Protein AF-A0A0C3GGN6-F1 (afdb_monomer)

Organism: Piloderma croceum (strain F 1598) (NCBI:txid765440)

Solvent-accessible surface area (backbone atoms only — not comparable to full-atom values): 10604 Å² total; per-residue (Å²): 108,67,68,60,53,53,52,50,52,52,54,50,50,57,50,39,74,76,61,45,21,51,56,56,47,40,52,52,33,49,52,51,18,52,52,28,41,50,53,20,53,54,38,44,71,71,66,52,97,64,70,53,74,83,43,66,88,44,65,38,87,45,102,89,47,78,40,55,41,31,60,54,42,51,56,43,50,51,52,26,55,52,23,46,52,51,20,50,51,31,46,53,50,33,51,48,52,51,52,54,44,52,50,38,36,75,69,66,40,86,56,49,56,73,39,44,57,90,79,54,58,84,81,82,54,66,88,69,81,79,76,67,78,94,76,76,84,86,75,92,74,74,88,71,76,63,94,81,73,78,83,78,55,92,65,44,45,79,49,73,47,81,39,77,91,82,45,79,66,52,76,48,77,44,78,58,129

Mean predicted aligned error: 16.18 Å

Foldseek 3Di:
DVVVLVVLVVVLVVVCVVQPFLQSLLVSLLVSLVVLVVLLVVLCVVLPPDDLVVQPQDWDQDPVGTDRPSVVNVVSVVSNVVSNVSSVVSVVVSVLSVVQLVVQVVLPPVCNRVDGPVQGPRDPDRPPPPPPDPDDDDDDDDPDDDVPPDDDDPQWDWDWDPDDPPDDIDIDTHGDD

Secondary structure (DSSP, 8-state):
-HHHHHHHHHHHHHHHHHS--HHHHHHHHHHHHH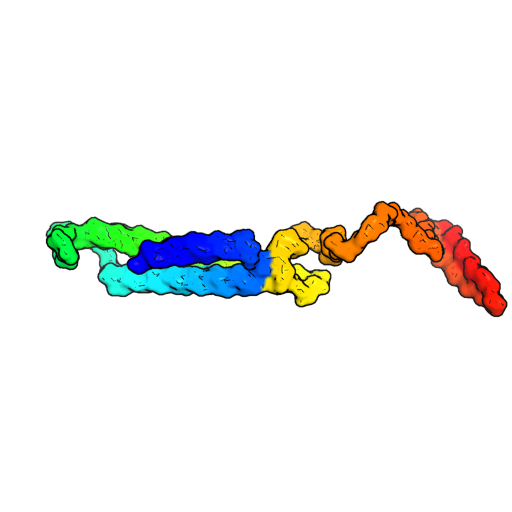HHHHHHHHHHHHH-S--SSTTTT-EEEETTEEEEHHHHHHHHHHHHHHHHHHHHHHHHHHHHHHHHHHHHHHTT-TTTTTS-GGGS--SSPPTTSS-----S----------TT---PPTTEEEEEEPPTTSPPPEEEEEE--

Radius of gyration: 31.33 Å; Cα contacts (8 Å, |Δi|>4): 154; chains: 1; bounding box: 76×44×87 Å

pLDDT: mean 75.76, std 17.85, range [28.91, 95.5]

Sequence (177 aa):
MALAASSLTIVAFVLLFQWSQPRIEVFVLSVLGILWLAVASFSVDLIGHIECFPLGNQQTASNKGTTSARAYCYEMKVVEGFSWAISILFSMFSVLVVALTSRSVAMGNRYAWSDPIIDLPWFGEIPGYYQAPHYGYGGQQMYLPPPGAIQQQPGHSVVIQPGHHGQPTTVQQIPTM

Structure (mmCIF, N/CA/C/O backbone):
data_AF-A0A0C3GGN6-F1
#
_entry.id   AF-A0A0C3GGN6-F1
#
loop_
_atom_site.group_PDB
_atom_site.id
_atom_site.type_symbol
_atom_site.label_atom_id
_atom_site.label_alt_id
_atom_site.label_comp_id
_atom_site.label_asym_id
_atom_site.label_entity_id
_atom_site.label_seq_id
_atom_site.pdbx_PDB_ins_code
_atom_site.Cartn_x
_atom_site.Cartn_y
_atom_site.Cartn_z
_atom_site.occupancy
_atom_site.B_iso_or_equiv
_atom_site.auth_seq_id
_atom_site.auth_comp_id
_atom_site.auth_asym_id
_atom_site.auth_atom_id
_atom_site.pdbx_PDB_model_num
ATOM 1 N N . MET A 1 1 ? -14.615 -6.774 11.545 1.00 66.44 1 MET A N 1
ATOM 2 C CA . MET A 1 1 ? -14.030 -6.219 10.302 1.00 66.44 1 MET A CA 1
ATOM 3 C C . MET A 1 1 ? -12.507 -6.180 10.363 1.00 66.44 1 MET A C 1
ATOM 5 O O . MET A 1 1 ? -11.892 -6.682 9.436 1.00 66.44 1 MET A O 1
ATOM 9 N N . ALA A 1 2 ? -11.898 -5.732 11.470 1.00 74.06 2 ALA A N 1
ATOM 10 C CA . ALA A 1 2 ? -10.436 -5.743 11.641 1.00 74.06 2 ALA A CA 1
ATOM 11 C C . ALA A 1 2 ? -9.777 -7.123 11.409 1.00 74.06 2 ALA A C 1
ATOM 13 O O . ALA A 1 2 ? -8.796 -7.209 10.692 1.00 74.06 2 ALA A O 1
ATOM 14 N N . LEU A 1 3 ? -10.359 -8.224 11.904 1.00 82.12 3 LEU A N 1
ATOM 15 C CA . LEU A 1 3 ? -9.852 -9.587 11.640 1.00 82.12 3 LEU A CA 1
ATOM 16 C C . LEU A 1 3 ? -9.810 -9.955 10.146 1.00 82.12 3 LEU A C 1
ATOM 18 O O . LEU A 1 3 ? -8.857 -10.582 9.685 1.00 82.12 3 LEU A O 1
ATOM 22 N N . ALA A 1 4 ? -10.835 -9.562 9.385 1.00 86.06 4 ALA A N 1
ATOM 23 C CA . ALA A 1 4 ? -10.890 -9.808 7.945 1.00 86.06 4 ALA A CA 1
ATOM 24 C C . ALA A 1 4 ? -9.860 -8.942 7.203 1.00 86.06 4 ALA A C 1
ATOM 26 O O . ALA A 1 4 ? -9.153 -9.444 6.337 1.00 86.06 4 ALA A O 1
ATOM 27 N N . ALA A 1 5 ? -9.717 -7.674 7.602 1.00 86.38 5 ALA A N 1
ATOM 28 C CA . ALA A 1 5 ? -8.697 -6.776 7.068 1.00 86.38 5 ALA A CA 1
ATOM 29 C C . ALA A 1 5 ? -7.280 -7.316 7.312 1.00 86.38 5 ALA A C 1
ATOM 31 O O . ALA A 1 5 ? -6.503 -7.445 6.370 1.00 86.38 5 ALA A O 1
ATOM 32 N N . SER A 1 6 ? -6.983 -7.720 8.552 1.00 88.56 6 SER A N 1
ATOM 33 C CA . SER A 1 6 ? -5.676 -8.245 8.947 1.00 88.56 6 SER A CA 1
ATOM 34 C C . SER A 1 6 ? -5.335 -9.568 8.253 1.00 88.56 6 SER A C 1
ATOM 36 O O . SER A 1 6 ? -4.221 -9.741 7.760 1.00 88.56 6 SER A O 1
ATOM 38 N N . SER A 1 7 ? -6.285 -10.503 8.167 1.00 91.06 7 SER A N 1
ATOM 39 C CA . SER A 1 7 ? -6.058 -11.774 7.461 1.00 91.06 7 SER A CA 1
ATOM 40 C C . SER A 1 7 ? -5.832 -11.565 5.964 1.00 91.06 7 SER A C 1
ATOM 42 O O . SER A 1 7 ? -4.894 -12.140 5.410 1.00 91.06 7 SER A O 1
ATOM 44 N N . LEU A 1 8 ? -6.609 -10.685 5.325 1.00 89.50 8 LEU A N 1
ATOM 45 C CA . LEU A 1 8 ? -6.424 -10.345 3.917 1.00 89.50 8 LEU A CA 1
ATOM 46 C C . LEU A 1 8 ? -5.076 -9.652 3.669 1.00 89.50 8 LEU A C 1
ATOM 48 O O . LEU A 1 8 ? -4.402 -10.010 2.707 1.00 89.50 8 LEU A O 1
ATOM 52 N N . THR A 1 9 ? -4.632 -8.738 4.543 1.00 91.62 9 THR A N 1
ATOM 53 C CA . THR A 1 9 ? -3.283 -8.154 4.425 1.00 91.62 9 THR A CA 1
ATOM 54 C C . THR A 1 9 ? -2.191 -9.213 4.487 1.00 91.62 9 THR A C 1
ATOM 56 O O . THR A 1 9 ? -1.279 -9.174 3.670 1.00 91.62 9 THR A O 1
ATOM 59 N N . ILE A 1 10 ? -2.280 -10.176 5.411 1.00 91.00 10 ILE A N 1
ATOM 60 C CA . ILE A 1 10 ? -1.262 -11.229 5.546 1.00 91.00 10 ILE A CA 1
ATOM 61 C C . ILE A 1 10 ? -1.211 -12.082 4.276 1.00 91.00 10 ILE A C 1
ATOM 63 O O . ILE A 1 10 ? -0.135 -12.288 3.720 1.00 91.00 10 ILE A O 1
ATOM 67 N N . VAL A 1 11 ? -2.367 -12.541 3.789 1.00 92.38 11 VAL A N 1
ATOM 68 C CA . VAL A 1 11 ? -2.443 -13.345 2.559 1.00 92.38 11 VAL A CA 1
ATOM 69 C C . VAL A 1 11 ? -1.917 -12.558 1.357 1.00 92.38 11 VAL A C 1
ATOM 71 O O . VAL A 1 11 ? -1.132 -13.090 0.575 1.00 92.38 11 VAL A O 1
ATOM 74 N N . ALA A 1 12 ? -2.290 -11.283 1.234 1.00 90.31 12 ALA A N 1
ATOM 75 C CA . ALA A 1 12 ? -1.807 -10.414 0.168 1.00 90.31 12 ALA A CA 1
ATOM 76 C C . ALA A 1 12 ? -0.281 -10.239 0.213 1.00 90.31 12 ALA A C 1
ATOM 78 O O . ALA A 1 12 ? 0.362 -10.338 -0.828 1.00 90.31 12 ALA A O 1
ATOM 79 N N . PHE A 1 13 ? 0.315 -10.063 1.397 1.00 90.50 13 PHE A N 1
ATOM 80 C CA . PHE A 1 13 ? 1.771 -9.981 1.533 1.00 90.50 13 PHE A CA 1
ATOM 81 C C . PHE A 1 13 ? 2.476 -11.280 1.144 1.00 90.50 13 PHE A C 1
ATOM 83 O O . PHE A 1 13 ? 3.472 -11.228 0.429 1.00 90.50 13 PHE A O 1
ATOM 90 N N . VAL A 1 14 ? 1.955 -12.444 1.546 1.00 92.06 14 VAL A N 1
ATOM 91 C CA . VAL A 1 14 ? 2.532 -13.741 1.145 1.00 92.06 14 VAL A CA 1
ATOM 92 C C . VAL A 1 14 ? 2.536 -13.897 -0.379 1.00 92.06 14 VAL A C 1
ATOM 94 O O . VAL A 1 14 ? 3.530 -14.348 -0.946 1.00 92.06 14 VAL A O 1
ATOM 97 N N . LEU A 1 15 ? 1.458 -13.484 -1.050 1.00 88.44 15 LEU A N 1
ATOM 98 C CA . LEU A 1 15 ? 1.374 -13.526 -2.511 1.00 88.44 15 LEU A CA 1
ATOM 99 C C . LEU A 1 15 ? 2.319 -12.519 -3.178 1.00 88.44 15 LEU A C 1
ATOM 101 O O . LEU A 1 15 ? 2.990 -12.874 -4.147 1.00 88.44 15 LEU A O 1
ATOM 105 N N . LEU A 1 16 ? 2.420 -11.298 -2.642 1.00 88.50 16 LEU A N 1
ATOM 106 C CA . LEU A 1 16 ? 3.356 -10.286 -3.138 1.00 88.50 16 LEU A CA 1
ATOM 107 C C . LEU A 1 16 ? 4.813 -10.736 -3.000 1.00 88.50 16 LEU A C 1
ATOM 109 O O . LEU A 1 16 ? 5.593 -10.507 -3.916 1.00 88.50 16 LEU A O 1
ATOM 113 N N . PHE A 1 17 ? 5.178 -11.445 -1.927 1.00 87.19 17 PHE A N 1
ATOM 114 C CA . PHE A 1 17 ? 6.530 -11.996 -1.785 1.00 87.19 17 PHE A CA 1
ATOM 115 C C . PHE A 1 17 ? 6.867 -13.059 -2.836 1.00 87.19 17 PHE A C 1
ATOM 117 O O . PHE A 1 17 ? 8.029 -13.199 -3.205 1.00 87.19 17 PHE A O 1
ATOM 124 N N . GLN A 1 18 ? 5.876 -13.809 -3.319 1.00 89.19 18 GLN A N 1
ATOM 125 C CA . GLN A 1 18 ? 6.085 -14.826 -4.353 1.00 89.19 18 GLN A CA 1
ATOM 126 C C . GLN A 1 18 ? 6.093 -14.233 -5.770 1.00 89.19 18 GLN A C 1
ATOM 128 O O . GLN A 1 18 ? 6.804 -14.737 -6.636 1.00 89.19 18 GLN A O 1
ATOM 133 N N . TRP A 1 19 ? 5.316 -13.171 -6.006 1.00 83.31 19 TRP A N 1
ATOM 134 C CA . TRP A 1 19 ? 5.092 -12.577 -7.328 1.00 83.31 19 TRP A CA 1
ATOM 135 C C . TRP A 1 19 ? 5.230 -11.049 -7.277 1.00 83.31 19 TRP A C 1
ATOM 137 O O . TRP A 1 19 ? 4.301 -10.311 -7.611 1.00 83.31 19 TRP A O 1
ATOM 147 N N . SER A 1 20 ? 6.394 -10.570 -6.830 1.00 84.00 20 SER A N 1
ATOM 148 C CA . SER A 1 20 ? 6.658 -9.136 -6.669 1.00 84.00 20 SER A CA 1
ATOM 149 C C . SER A 1 20 ? 6.916 -8.473 -8.025 1.00 84.00 20 SER A C 1
ATOM 151 O O . SER A 1 20 ? 8.007 -8.559 -8.591 1.00 84.00 20 SER A O 1
ATOM 153 N N . GLN A 1 21 ? 5.883 -7.816 -8.556 1.00 89.00 21 GLN A N 1
ATOM 154 C CA . GLN A 1 21 ? 5.950 -6.945 -9.731 1.00 89.00 21 GLN A CA 1
ATOM 155 C C . GLN A 1 21 ? 5.409 -5.559 -9.362 1.00 89.00 21 GLN A C 1
ATOM 157 O O . GLN A 1 21 ? 4.332 -5.497 -8.760 1.00 89.00 21 GLN A O 1
ATOM 162 N N . PRO A 1 22 ? 6.041 -4.450 -9.795 1.00 89.50 22 PRO A N 1
ATOM 163 C CA . PRO A 1 22 ? 5.615 -3.094 -9.438 1.00 89.50 22 PRO A CA 1
ATOM 164 C C . PRO A 1 22 ? 4.141 -2.814 -9.741 1.00 89.50 22 PRO A C 1
ATOM 166 O O . PRO A 1 22 ? 3.438 -2.193 -8.946 1.00 89.50 22 PRO A O 1
ATOM 169 N N . ARG A 1 23 ? 3.632 -3.315 -10.876 1.00 89.50 23 ARG A N 1
ATOM 170 C CA . ARG A 1 23 ? 2.226 -3.132 -11.266 1.00 89.50 23 ARG A CA 1
ATOM 171 C C . ARG A 1 23 ? 1.253 -3.822 -10.309 1.00 89.50 23 ARG A C 1
ATOM 173 O O . ARG A 1 23 ? 0.217 -3.250 -9.971 1.00 89.50 23 ARG A O 1
ATOM 180 N N . ILE A 1 24 ? 1.564 -5.054 -9.910 1.00 91.00 24 ILE A N 1
ATOM 181 C CA . ILE A 1 24 ? 0.730 -5.835 -8.987 1.00 91.00 24 ILE A CA 1
ATOM 182 C C . ILE A 1 24 ? 0.830 -5.229 -7.590 1.00 91.00 24 ILE A C 1
ATOM 184 O O . ILE A 1 24 ? -0.185 -5.057 -6.924 1.00 91.00 24 ILE A O 1
ATOM 188 N N . GLU A 1 25 ? 2.034 -4.844 -7.183 1.00 90.81 25 GLU A N 1
ATOM 189 C CA . GLU A 1 25 ? 2.312 -4.274 -5.873 1.00 90.81 25 GLU A CA 1
ATOM 190 C C . GLU A 1 25 ? 1.538 -2.976 -5.648 1.00 90.81 25 GLU A C 1
ATOM 192 O O . GLU A 1 25 ? 0.769 -2.888 -4.692 1.00 90.81 25 GLU A O 1
ATOM 197 N N . VAL A 1 26 ? 1.612 -2.019 -6.580 1.00 92.69 26 VAL A N 1
ATOM 198 C CA . VAL A 1 26 ? 0.841 -0.765 -6.500 1.00 92.69 26 VAL A CA 1
ATOM 199 C C . VAL A 1 26 ? -0.663 -1.033 -6.441 1.00 92.69 26 VAL A C 1
ATOM 201 O O . VAL A 1 26 ? -1.366 -0.405 -5.648 1.00 92.69 26 VAL A O 1
ATOM 204 N N . PHE A 1 27 ? -1.172 -1.971 -7.246 1.00 91.69 27 PHE A N 1
ATOM 205 C CA . PHE A 1 27 ? -2.593 -2.317 -7.236 1.00 91.69 27 PHE A CA 1
ATOM 206 C C . PHE A 1 27 ? -3.026 -2.912 -5.890 1.00 91.69 27 PHE A C 1
ATOM 208 O O . PHE A 1 27 ? -3.985 -2.434 -5.282 1.00 91.69 27 PHE A O 1
ATOM 215 N N . VAL A 1 28 ? -2.304 -3.920 -5.396 1.00 92.75 28 VAL A N 1
ATOM 216 C CA . VAL A 1 28 ? -2.629 -4.608 -4.141 1.00 92.75 28 VAL A CA 1
ATOM 217 C C . VAL A 1 28 ? -2.510 -3.653 -2.956 1.00 92.75 28 VAL A C 1
ATOM 219 O O . VAL A 1 28 ? -3.435 -3.577 -2.151 1.00 92.75 28 VAL A O 1
ATOM 222 N N . LEU A 1 29 ? -1.433 -2.871 -2.868 1.00 92.38 29 LEU A N 1
ATOM 223 C CA . LEU A 1 29 ? -1.239 -1.892 -1.796 1.00 92.38 29 LEU A CA 1
ATOM 224 C C . LEU A 1 29 ? -2.306 -0.796 -1.808 1.00 92.38 29 LEU A C 1
ATOM 226 O O . LEU A 1 29 ? -2.763 -0.391 -0.741 1.00 92.38 29 LEU A O 1
ATOM 230 N N . SER A 1 30 ? -2.749 -0.356 -2.989 1.00 92.44 30 SER A N 1
ATOM 231 C CA . SER A 1 30 ? -3.842 0.617 -3.105 1.00 92.44 30 SER A CA 1
ATOM 232 C C . SER A 1 30 ? -5.161 0.036 -2.595 1.00 92.44 30 SER A C 1
ATOM 234 O O . SER A 1 30 ? -5.858 0.684 -1.815 1.00 92.44 30 SER A O 1
ATOM 236 N N . VAL A 1 31 ? -5.494 -1.204 -2.975 1.00 92.88 31 VAL A N 1
ATOM 237 C CA . VAL A 1 31 ? -6.703 -1.895 -2.492 1.00 92.88 31 VAL A CA 1
ATOM 238 C C . VAL A 1 31 ? -6.643 -2.114 -0.979 1.00 92.88 31 VAL A C 1
ATOM 240 O O . VAL A 1 31 ? -7.624 -1.848 -0.284 1.00 92.88 31 VAL A O 1
ATOM 243 N N . LEU A 1 32 ? -5.495 -2.547 -0.451 1.00 92.31 32 LEU A N 1
ATOM 244 C CA . LEU A 1 32 ? -5.288 -2.699 0.990 1.00 92.31 32 LEU A CA 1
ATOM 245 C C . LEU A 1 32 ? -5.403 -1.354 1.713 1.00 92.31 32 LEU A C 1
ATOM 247 O O . LEU A 1 32 ? -6.073 -1.279 2.740 1.00 92.31 3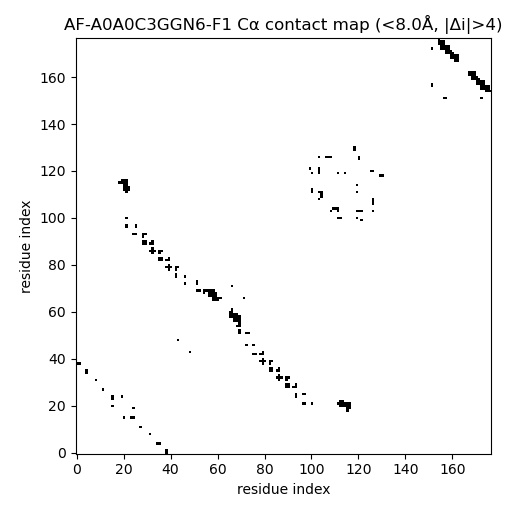2 LEU A O 1
ATOM 251 N N . GLY A 1 33 ? -4.814 -0.289 1.168 1.00 92.81 33 GLY A N 1
ATOM 252 C CA . GLY A 1 33 ? -4.928 1.067 1.701 1.00 92.81 33 GLY A CA 1
ATOM 253 C C . GLY A 1 33 ? -6.382 1.524 1.803 1.00 92.81 33 GLY A C 1
ATOM 254 O O . GLY A 1 33 ? -6.816 1.937 2.875 1.00 92.81 33 GLY A O 1
ATOM 255 N N . ILE A 1 34 ? -7.166 1.361 0.731 1.00 93.50 34 ILE A N 1
ATOM 256 C CA . ILE A 1 34 ? -8.604 1.690 0.719 1.00 93.50 34 ILE A CA 1
ATOM 257 C C . ILE A 1 34 ? -9.370 0.851 1.746 1.00 93.50 34 ILE A C 1
ATOM 259 O O . ILE A 1 34 ? -10.250 1.366 2.434 1.00 93.50 34 ILE A O 1
ATOM 263 N N . LEU A 1 35 ? -9.036 -0.430 1.883 1.00 92.94 35 LEU A N 1
ATOM 264 C CA . LEU A 1 35 ? -9.693 -1.307 2.845 1.00 92.94 35 LEU A CA 1
ATOM 265 C C . LEU A 1 35 ? -9.425 -0.873 4.294 1.00 92.94 35 LEU A C 1
ATOM 267 O O . LEU A 1 35 ? -10.350 -0.853 5.105 1.00 92.94 35 LEU A O 1
ATOM 271 N N . TRP A 1 36 ? -8.198 -0.462 4.621 1.00 94.19 36 TRP A N 1
ATOM 272 C CA . TRP A 1 36 ? -7.880 0.114 5.934 1.00 94.19 36 TRP A CA 1
ATOM 273 C C . TRP A 1 36 ? -8.519 1.489 6.145 1.00 94.19 36 TRP A C 1
ATOM 275 O O . TRP A 1 36 ? -9.000 1.771 7.243 1.00 94.19 36 TRP A O 1
ATOM 285 N N . LEU A 1 37 ? -8.623 2.311 5.099 1.00 93.00 37 LEU A N 1
ATOM 286 C CA . LEU A 1 37 ? -9.368 3.572 5.138 1.00 93.00 37 LEU A CA 1
ATOM 287 C C . LEU A 1 37 ? -10.867 3.341 5.418 1.00 93.00 37 LEU A C 1
ATOM 289 O O . LEU A 1 37 ? -11.495 4.091 6.168 1.00 93.00 37 LEU A O 1
ATOM 293 N N . ALA A 1 38 ? -11.445 2.274 4.861 1.00 92.50 38 ALA A N 1
ATOM 294 C CA . ALA A 1 38 ? -12.823 1.874 5.133 1.00 92.50 38 ALA A CA 1
ATOM 295 C C . ALA A 1 38 ? -13.011 1.446 6.601 1.00 92.50 38 ALA A C 1
ATOM 297 O O . ALA A 1 38 ? -14.006 1.801 7.227 1.00 92.50 38 ALA A O 1
ATOM 298 N N . VAL A 1 39 ? -12.034 0.745 7.191 1.00 90.88 39 VAL A N 1
ATOM 299 C CA . VAL A 1 39 ? -12.050 0.422 8.631 1.00 90.88 39 VAL A CA 1
ATOM 300 C C . VAL A 1 39 ? -11.940 1.691 9.482 1.00 90.88 39 VAL A C 1
ATOM 302 O O . VAL A 1 39 ? -12.652 1.816 10.480 1.00 90.88 39 VAL A O 1
ATOM 305 N N . ALA A 1 40 ? -11.100 2.648 9.083 1.00 90.69 40 ALA A N 1
ATOM 306 C CA . ALA A 1 40 ? -10.952 3.921 9.781 1.00 90.69 40 ALA A CA 1
ATOM 307 C C . ALA A 1 40 ? -12.256 4.739 9.765 1.00 90.69 40 ALA A C 1
ATOM 309 O O . ALA A 1 40 ? -12.751 5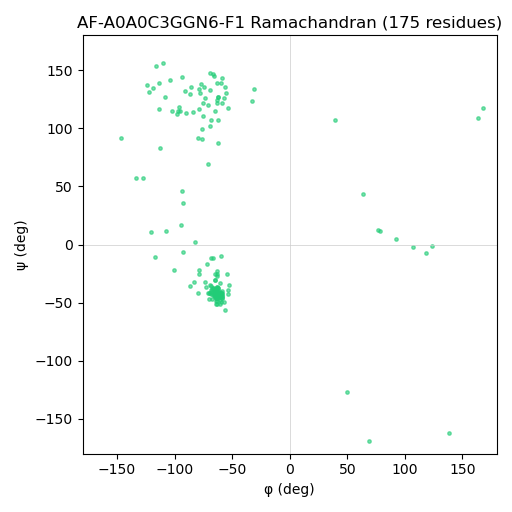.118 10.824 1.00 90.69 40 ALA A O 1
ATOM 310 N N . SER A 1 41 ? -12.855 4.941 8.587 1.00 91.38 41 SER A N 1
ATOM 311 C CA . SER A 1 41 ? -14.125 5.673 8.434 1.00 91.38 41 SER A CA 1
ATOM 312 C C . SER A 1 41 ? -15.279 5.009 9.185 1.00 91.38 41 SER A C 1
ATOM 314 O O . SER A 1 41 ? -15.970 5.676 9.949 1.00 91.38 41 SER A O 1
ATOM 316 N N . PHE A 1 42 ? -15.410 3.682 9.093 1.00 90.06 42 PHE A N 1
ATOM 317 C CA . PHE A 1 42 ? -16.421 2.944 9.854 1.00 90.06 42 PHE A CA 1
ATOM 318 C C . PHE A 1 42 ? -16.249 3.095 11.376 1.00 90.06 42 PHE A C 1
ATOM 320 O O . PHE A 1 42 ? -17.226 3.104 12.125 1.00 90.06 42 PHE A O 1
ATOM 327 N N . SER A 1 43 ? -15.006 3.227 11.850 1.00 88.94 43 SER A N 1
ATOM 328 C CA . SER A 1 43 ? -14.725 3.450 13.274 1.00 88.94 43 SER A CA 1
ATOM 329 C C . SER A 1 43 ? -15.184 4.828 13.746 1.00 88.94 43 SER A C 1
ATOM 331 O O . SER A 1 43 ? -15.750 4.944 14.835 1.00 88.94 43 SER A O 1
ATOM 333 N N . VAL A 1 44 ? -15.003 5.849 12.905 1.00 89.69 44 VAL A N 1
ATOM 334 C CA . VAL A 1 44 ? -15.490 7.211 13.162 1.00 89.69 44 VAL A CA 1
ATOM 335 C C . VAL A 1 44 ? -17.019 7.256 13.175 1.00 89.69 44 VAL A C 1
ATOM 337 O O . VAL A 1 44 ? -17.588 7.887 14.065 1.00 89.69 44 VAL A O 1
ATOM 340 N N . ASP A 1 45 ? -17.683 6.547 12.259 1.00 87.12 45 ASP A N 1
ATOM 341 C CA . ASP A 1 45 ? -19.151 6.524 12.173 1.00 87.12 45 ASP A CA 1
ATOM 342 C C . ASP A 1 45 ? -19.816 5.878 13.400 1.00 87.12 45 ASP A C 1
ATOM 344 O O . ASP A 1 45 ? -20.917 6.267 13.787 1.00 87.12 45 ASP A O 1
ATOM 348 N N . LEU A 1 46 ? -19.152 4.912 14.044 1.00 84.56 46 LEU A N 1
ATOM 349 C CA . LEU A 1 46 ? -19.688 4.231 15.227 1.00 84.56 46 LEU A CA 1
ATOM 350 C C . LEU A 1 46 ? -19.538 5.029 16.527 1.00 84.56 46 LEU A C 1
ATOM 352 O O . LEU A 1 46 ? -20.446 5.013 17.357 1.00 84.56 46 LEU A O 1
ATOM 356 N N . ILE A 1 47 ? -18.390 5.676 16.744 1.00 82.94 47 ILE A N 1
ATOM 357 C CA . ILE A 1 47 ? -18.126 6.429 17.984 1.00 82.94 47 ILE A CA 1
ATOM 358 C C . ILE A 1 47 ? -18.656 7.861 17.874 1.00 82.94 47 ILE A C 1
ATOM 360 O O . ILE A 1 47 ? -19.116 8.437 18.859 1.00 82.94 47 ILE A O 1
ATOM 364 N N . GLY A 1 48 ? -18.565 8.459 16.687 1.00 77.62 48 GLY A N 1
ATOM 365 C CA . GLY A 1 48 ? -18.698 9.896 16.513 1.00 77.62 48 GLY A CA 1
ATOM 366 C C . GLY A 1 48 ? -17.521 10.677 17.113 1.00 77.62 48 GLY A C 1
ATOM 367 O O . GLY A 1 48 ? -16.484 10.136 17.499 1.00 77.62 48 GLY A O 1
ATOM 368 N N . HIS A 1 49 ? -17.685 11.996 17.193 1.00 80.75 49 HIS A N 1
ATOM 369 C CA . HIS A 1 49 ? -16.646 12.936 17.636 1.00 80.75 49 HIS A CA 1
ATOM 370 C C . HIS A 1 49 ? -16.743 13.205 19.147 1.00 80.75 49 HIS A C 1
ATOM 372 O O . HIS A 1 49 ? -16.569 14.334 19.600 1.00 80.75 49 HIS A O 1
ATOM 378 N N . ILE A 1 50 ? -17.113 12.186 19.924 1.00 82.94 50 ILE A N 1
ATOM 379 C CA . ILE A 1 50 ? -17.308 12.307 21.369 1.00 82.94 50 ILE A CA 1
ATOM 380 C C . ILE A 1 50 ? -16.033 11.928 22.117 1.00 82.94 50 ILE A C 1
ATOM 382 O O . ILE A 1 50 ? -15.312 11.002 21.744 1.00 82.94 50 ILE A O 1
ATOM 386 N N . GLU A 1 51 ? -15.782 12.628 23.216 1.00 83.00 51 GLU A N 1
ATOM 387 C CA . GLU A 1 51 ? -14.694 12.299 24.127 1.00 83.00 51 GLU A CA 1
ATOM 388 C C . GLU A 1 51 ? -15.057 11.059 24.954 1.00 83.00 51 GLU A C 1
ATOM 390 O O . GLU A 1 51 ? -16.156 10.970 25.497 1.00 83.00 51 GLU A O 1
ATOM 395 N N . CYS A 1 52 ? -14.128 10.111 25.117 1.00 81.25 52 CYS A N 1
ATOM 396 C CA . CYS A 1 52 ? -14.388 8.882 25.883 1.00 81.25 52 CYS A CA 1
ATOM 397 C C . CYS A 1 52 ? -14.473 9.111 27.410 1.00 81.25 52 CYS A C 1
ATOM 399 O O . CYS A 1 52 ? -14.951 8.250 28.149 1.00 81.25 52 CYS A O 1
ATOM 401 N N . PHE A 1 53 ? -13.987 10.253 27.906 1.00 80.62 53 PHE A N 1
ATOM 402 C CA . PHE A 1 53 ? -13.966 10.609 29.330 1.00 80.62 53 PHE A CA 1
ATOM 403 C C . PHE A 1 53 ? -15.356 10.917 29.937 1.00 80.62 53 PHE A C 1
ATOM 405 O O . PHE A 1 53 ? -15.658 10.365 30.998 1.00 80.62 53 PHE A O 1
ATOM 412 N N . PRO A 1 54 ? -16.232 11.727 29.303 1.00 83.56 54 PRO A N 1
ATOM 413 C CA . PRO A 1 54 ? -17.560 12.049 29.836 1.00 83.56 54 PRO A CA 1
ATOM 414 C C . PRO A 1 54 ? -18.561 10.883 29.871 1.00 83.56 54 PRO A C 1
ATOM 416 O O . PRO A 1 54 ? -19.592 11.018 30.525 1.00 83.56 54 PRO A O 1
ATOM 419 N N . LEU A 1 55 ? -18.287 9.735 29.232 1.00 79.31 55 LEU A N 1
ATOM 420 C CA . LEU A 1 55 ? -19.230 8.601 29.200 1.00 79.31 55 LEU A CA 1
ATOM 421 C C . LEU A 1 55 ? -19.453 7.935 30.575 1.00 79.31 55 LEU A C 1
ATOM 423 O O . LEU A 1 55 ? -20.402 7.166 30.731 1.00 79.31 55 LEU A O 1
ATOM 427 N N . GLY A 1 56 ? -18.642 8.244 31.595 1.00 77.38 56 GLY A N 1
ATOM 428 C CA . GLY A 1 56 ? -18.893 7.839 32.985 1.00 77.38 56 GLY A CA 1
ATOM 429 C C . GLY A 1 56 ? -19.219 6.344 33.145 1.00 77.38 56 GLY A C 1
ATOM 430 O O . GLY A 1 56 ? -18.479 5.489 32.662 1.00 77.38 56 GLY A O 1
ATOM 431 N N . ASN A 1 57 ? -20.341 6.039 33.810 1.00 78.38 57 ASN A N 1
ATOM 432 C CA . ASN A 1 57 ? -20.851 4.676 34.031 1.00 78.38 57 ASN A CA 1
ATOM 433 C C . ASN A 1 57 ? -21.877 4.220 32.974 1.00 78.38 57 ASN A C 1
ATOM 435 O O . ASN A 1 57 ? -22.615 3.263 33.215 1.00 78.38 57 ASN A O 1
ATOM 439 N N . GLN A 1 58 ? -21.968 4.894 31.822 1.00 80.56 58 GLN A N 1
ATOM 440 C CA . GLN A 1 58 ? -22.881 4.463 30.766 1.00 80.56 58 GLN A CA 1
ATOM 441 C C . GLN A 1 58 ? -22.482 3.080 30.243 1.00 80.56 58 GLN A C 1
ATOM 443 O O . GLN A 1 58 ? -21.300 2.765 30.065 1.00 80.56 58 GLN A O 1
ATOM 448 N N . GLN A 1 59 ? -23.486 2.241 30.007 1.00 80.00 59 GLN A N 1
ATOM 449 C CA . GLN A 1 59 ? -23.309 0.907 29.456 1.00 80.00 59 GLN A CA 1
ATOM 450 C C . GLN A 1 59 ? -23.941 0.839 28.074 1.00 80.00 59 GLN A C 1
ATOM 452 O O . GLN A 1 59 ? -25.026 1.373 27.854 1.00 80.00 59 GLN A O 1
ATOM 457 N N . THR A 1 60 ? -23.253 0.176 27.151 1.00 79.06 60 THR A N 1
ATOM 458 C CA . THR A 1 60 ? -23.777 -0.126 25.821 1.00 79.06 60 THR A CA 1
ATOM 459 C C . THR A 1 60 ? -24.183 -1.596 25.759 1.00 79.06 60 THR A C 1
ATOM 461 O O . THR A 1 60 ? -23.537 -2.465 26.360 1.00 79.06 60 THR A O 1
ATOM 464 N N . ALA A 1 61 ? -25.294 -1.872 25.079 1.00 72.75 61 ALA A N 1
ATOM 465 C CA . ALA A 1 61 ? -25.785 -3.228 24.893 1.00 72.75 61 ALA A CA 1
ATOM 466 C C . ALA A 1 61 ? -24.852 -3.975 23.930 1.00 72.75 61 ALA A C 1
ATOM 468 O O . ALA A 1 61 ? -24.663 -3.574 22.784 1.00 72.75 61 ALA A O 1
ATOM 469 N N . SER A 1 62 ? -24.262 -5.067 24.405 1.00 72.62 62 SER A N 1
ATOM 470 C CA . SER A 1 62 ? -23.426 -5.973 23.623 1.00 72.62 62 SER A CA 1
ATOM 471 C C . SER A 1 62 ? -24.147 -7.307 23.430 1.00 72.62 62 SER A C 1
ATOM 473 O O . SER A 1 62 ? -24.980 -7.717 24.235 1.00 72.62 62 SER A O 1
ATOM 475 N N . ASN A 1 63 ? -23.781 -8.040 22.378 1.00 68.56 63 ASN A N 1
ATOM 476 C CA . ASN A 1 63 ? -24.349 -9.355 22.058 1.00 68.56 63 ASN A CA 1
ATOM 477 C C . ASN A 1 63 ? -24.156 -10.420 23.163 1.00 68.56 63 ASN A C 1
ATOM 479 O O . ASN A 1 63 ? -24.740 -11.494 23.074 1.00 68.56 63 ASN A O 1
ATOM 483 N N . LYS A 1 64 ? -23.338 -10.156 24.195 1.00 69.38 64 LYS A N 1
ATOM 484 C CA . LYS A 1 64 ? -23.097 -11.063 25.336 1.00 69.38 64 LYS A CA 1
ATOM 485 C C . LYS A 1 64 ? -23.458 -10.462 26.707 1.00 69.38 64 LYS A C 1
ATOM 487 O O . LYS A 1 64 ? -23.092 -11.042 27.724 1.00 69.38 64 LYS A O 1
ATOM 492 N N . GLY A 1 65 ? -24.139 -9.314 26.748 1.00 78.56 65 GLY A N 1
ATOM 493 C CA . GLY A 1 65 ? -24.496 -8.612 27.988 1.00 78.56 65 GLY A CA 1
ATOM 494 C C . GLY A 1 65 ? -24.306 -7.100 27.881 1.00 78.56 65 GLY A C 1
ATOM 495 O O . GLY A 1 65 ? -24.206 -6.552 26.788 1.00 78.56 65 GLY A O 1
ATOM 496 N N . THR A 1 66 ? -24.236 -6.401 29.009 1.00 76.50 66 THR A N 1
ATOM 497 C CA . THR A 1 66 ? -23.911 -4.972 29.028 1.00 76.50 66 THR A CA 1
ATOM 498 C C . THR A 1 66 ? -22.403 -4.781 29.176 1.00 76.50 66 THR A C 1
ATOM 500 O O . THR A 1 66 ? -21.768 -5.421 30.013 1.00 76.50 66 THR A O 1
ATOM 503 N N . THR A 1 67 ? -21.802 -3.923 28.348 1.00 78.69 67 THR A N 1
ATOM 504 C CA . THR A 1 67 ? -20.383 -3.557 28.490 1.00 78.69 67 THR A CA 1
ATOM 505 C C . THR A 1 67 ? -20.251 -2.074 28.800 1.00 78.69 67 THR A C 1
ATOM 507 O O . THR A 1 67 ? -21.123 -1.276 28.450 1.00 78.69 67 THR A O 1
ATOM 510 N N . SER A 1 68 ? -19.163 -1.685 29.465 1.00 83.75 68 SER A N 1
ATOM 511 C CA . SER A 1 68 ? -18.885 -0.273 29.733 1.00 83.75 68 SER A CA 1
ATOM 512 C C . SER A 1 68 ? -18.686 0.478 28.415 1.00 83.75 68 SER A C 1
ATOM 514 O O . SER A 1 68 ? -17.788 0.150 27.637 1.00 83.75 68 SER A O 1
ATOM 516 N N . ALA A 1 69 ? -19.495 1.514 28.177 1.00 82.31 69 ALA A N 1
ATOM 517 C CA . ALA A 1 69 ? -19.405 2.326 26.965 1.00 82.31 69 ALA A CA 1
ATOM 518 C C . ALA A 1 69 ? -18.053 3.057 26.867 1.00 82.31 69 ALA A C 1
ATOM 520 O O . ALA A 1 69 ? -17.540 3.289 25.774 1.00 82.31 69 ALA A O 1
ATOM 521 N N . ARG A 1 70 ? -17.424 3.342 28.015 1.00 83.44 70 ARG A N 1
ATOM 522 C CA . ARG A 1 70 ? -16.090 3.944 28.088 1.00 83.44 70 ARG A CA 1
ATOM 523 C C . ARG A 1 70 ? -14.991 3.013 27.575 1.00 83.44 70 ARG A C 1
ATOM 525 O O . ARG A 1 70 ? -14.146 3.452 26.801 1.00 83.44 70 ARG A O 1
ATOM 532 N N . ALA A 1 71 ? -14.997 1.747 27.994 1.00 84.19 71 ALA A N 1
ATOM 533 C CA . ALA A 1 71 ? -14.014 0.765 27.529 1.00 84.19 71 ALA A CA 1
ATOM 534 C C . ALA A 1 71 ? -14.131 0.550 26.012 1.00 84.19 71 ALA A C 1
ATOM 536 O O . ALA A 1 71 ? -13.134 0.626 25.299 1.00 84.19 71 ALA A O 1
ATOM 537 N N . TYR A 1 72 ? -15.365 0.412 25.519 1.00 84.31 72 TYR A N 1
ATOM 538 C CA . TYR A 1 72 ? -15.654 0.291 24.091 1.00 84.31 72 TYR A CA 1
ATOM 539 C C . TYR A 1 72 ? -15.157 1.501 23.277 1.00 84.31 72 TYR A C 1
ATOM 541 O O . TYR A 1 72 ? -14.558 1.333 22.215 1.00 84.31 72 TYR A O 1
ATOM 549 N N . CYS A 1 73 ? -15.338 2.720 23.799 1.00 87.38 73 CYS A N 1
ATOM 550 C CA . CYS A 1 73 ? -14.861 3.946 23.156 1.00 87.38 73 CYS A CA 1
ATOM 551 C C . CYS A 1 73 ? -13.331 3.965 22.997 1.00 87.38 73 CYS A C 1
ATOM 553 O O . CYS A 1 73 ? -12.830 4.280 21.917 1.00 87.38 73 CYS A O 1
ATOM 555 N N . TYR A 1 74 ? -12.576 3.579 24.033 1.00 87.69 74 TYR A N 1
ATOM 556 C CA . TYR A 1 74 ? -11.112 3.528 23.943 1.00 87.69 74 TYR A CA 1
ATOM 557 C C . TYR A 1 74 ? -10.619 2.482 22.943 1.00 87.69 74 TYR A C 1
ATOM 559 O O . TYR A 1 74 ? -9.736 2.783 22.143 1.00 87.69 74 TYR A O 1
ATOM 567 N N . GLU A 1 75 ? -11.189 1.275 22.957 1.00 87.50 75 GLU A N 1
ATOM 568 C CA . GLU A 1 75 ? -10.804 0.216 22.015 1.00 87.50 75 GLU A CA 1
ATOM 569 C C . GLU A 1 75 ? -11.010 0.660 20.565 1.00 87.50 75 GLU A C 1
ATOM 571 O O . GLU A 1 75 ? -10.132 0.492 19.717 1.00 87.50 75 GLU A O 1
ATOM 576 N N . MET A 1 76 ? -12.146 1.294 20.288 1.00 86.25 76 MET A N 1
ATOM 577 C CA . MET A 1 76 ? -12.488 1.711 18.937 1.00 86.25 76 MET A CA 1
ATOM 578 C C . MET A 1 76 ? -11.658 2.926 18.474 1.00 86.25 76 MET A C 1
ATOM 580 O O . MET A 1 76 ? -11.263 2.982 17.309 1.00 86.25 76 MET A O 1
ATOM 584 N N . LYS A 1 77 ? -11.271 3.833 19.385 1.00 88.69 77 LYS A N 1
ATOM 585 C CA . LYS A 1 77 ? -10.312 4.922 19.102 1.00 88.69 77 LYS A CA 1
ATOM 586 C C . LYS A 1 77 ? -8.916 4.411 18.739 1.00 88.69 77 LYS A C 1
ATOM 588 O O . LYS A 1 77 ? -8.257 4.983 17.871 1.00 88.69 77 LYS A O 1
ATOM 593 N N . VAL A 1 78 ? -8.460 3.326 19.369 1.00 91.00 78 VAL A N 1
ATOM 594 C CA . VAL A 1 78 ? -7.179 2.692 19.010 1.00 91.00 78 VAL A CA 1
ATOM 595 C C . VAL A 1 78 ? -7.245 2.114 17.596 1.00 91.00 78 VAL A C 1
ATOM 597 O O . VAL A 1 78 ? -6.322 2.319 16.806 1.00 91.00 78 VAL A O 1
ATOM 600 N N . VAL A 1 79 ? -8.347 1.439 17.252 1.00 90.38 79 VAL A N 1
ATOM 601 C CA . VAL A 1 79 ? -8.561 0.892 15.901 1.00 90.38 79 VAL A CA 1
ATOM 602 C C . VAL A 1 79 ? -8.612 2.005 14.854 1.00 90.38 79 VAL A C 1
ATOM 604 O O . VAL A 1 79 ? -8.001 1.856 13.795 1.00 90.38 79 VAL A O 1
ATOM 607 N N . GLU A 1 80 ? -9.273 3.124 15.154 1.00 90.88 80 GLU A N 1
ATOM 608 C CA . GLU A 1 80 ? -9.320 4.311 14.293 1.00 90.88 80 GLU A CA 1
ATOM 609 C C . GLU A 1 80 ? -7.904 4.818 13.971 1.00 90.88 80 GLU A C 1
ATOM 611 O O . GLU A 1 80 ? -7.513 4.873 12.802 1.00 90.88 80 GLU A O 1
ATOM 616 N N . GLY A 1 81 ? -7.108 5.118 15.003 1.00 90.50 81 GLY A N 1
ATOM 617 C CA . GLY A 1 81 ? -5.756 5.654 14.828 1.00 90.50 81 GLY A CA 1
ATOM 618 C C . GLY A 1 81 ? -4.817 4.690 14.100 1.00 90.50 81 GLY A C 1
ATOM 619 O O . GLY A 1 81 ? -4.084 5.094 13.195 1.00 90.50 81 GLY A O 1
ATOM 620 N N . PHE A 1 82 ? -4.870 3.401 14.443 1.00 91.81 82 PHE A N 1
ATOM 621 C CA . PHE A 1 82 ? -4.022 2.387 13.814 1.00 91.81 82 PHE A CA 1
ATOM 622 C C . PHE A 1 82 ? -4.377 2.172 12.336 1.00 91.81 82 PHE A C 1
ATOM 624 O O . PHE A 1 82 ? -3.489 2.024 11.497 1.00 91.81 82 PHE A O 1
ATOM 631 N N . SER A 1 83 ? -5.667 2.226 11.995 1.00 93.25 83 SER A N 1
ATOM 632 C CA . SER A 1 83 ? -6.133 2.068 10.613 1.00 93.25 83 SER A CA 1
ATOM 633 C C . SER A 1 83 ? -5.714 3.243 9.728 1.00 93.25 83 SER A C 1
ATOM 635 O O . SER A 1 83 ? -5.254 3.027 8.605 1.00 93.25 83 SER A O 1
ATOM 637 N N . TRP A 1 84 ? -5.789 4.476 10.243 1.00 93.88 84 TRP A N 1
ATOM 638 C CA . TRP A 1 84 ? -5.259 5.659 9.556 1.00 93.88 84 TRP A CA 1
ATOM 639 C C . TRP A 1 84 ? -3.755 5.554 9.315 1.00 93.88 84 TRP A C 1
ATOM 641 O O . TRP A 1 84 ? -3.297 5.776 8.193 1.00 93.88 84 TRP A O 1
ATOM 651 N N . ALA A 1 85 ? -2.994 5.173 10.343 1.00 94.25 85 ALA A N 1
ATOM 652 C CA . ALA A 1 85 ? -1.550 5.011 10.229 1.00 94.25 85 ALA A CA 1
ATOM 653 C C . ALA A 1 85 ? -1.180 3.973 9.156 1.00 94.25 85 ALA A C 1
ATOM 655 O O . ALA A 1 85 ? -0.347 4.256 8.294 1.00 94.25 85 ALA A O 1
ATOM 656 N N . ILE A 1 86 ? -1.840 2.809 9.145 1.00 92.38 86 ILE A N 1
ATOM 657 C CA . ILE A 1 86 ? -1.615 1.776 8.122 1.00 92.38 86 ILE A CA 1
ATOM 658 C C . ILE A 1 86 ? -1.992 2.280 6.727 1.00 92.38 86 ILE A C 1
ATOM 660 O O . ILE A 1 86 ? -1.222 2.098 5.784 1.00 92.38 86 ILE A O 1
ATOM 664 N N . SER A 1 87 ? -3.144 2.940 6.584 1.00 93.88 87 SER A N 1
ATOM 665 C CA . SER A 1 87 ? -3.579 3.480 5.294 1.00 93.88 87 SER A CA 1
ATOM 666 C C . SER A 1 87 ? -2.571 4.487 4.733 1.00 93.88 87 SER A C 1
ATOM 668 O O . SER A 1 87 ? -2.280 4.464 3.536 1.00 93.88 87 SER A O 1
ATOM 670 N N . ILE A 1 88 ? -2.021 5.359 5.582 1.00 95.50 88 ILE A N 1
ATOM 671 C CA . ILE A 1 88 ? -1.000 6.334 5.184 1.00 95.50 88 ILE A CA 1
ATOM 672 C C . ILE A 1 88 ? 0.295 5.621 4.789 1.00 95.50 88 ILE A C 1
ATOM 674 O O . ILE A 1 88 ? 0.873 5.958 3.758 1.00 95.50 88 ILE A O 1
ATOM 678 N N . LEU A 1 89 ? 0.733 4.619 5.555 1.00 93.81 89 LEU A N 1
ATOM 679 C CA . LEU A 1 89 ? 1.936 3.846 5.238 1.00 93.81 89 LEU A CA 1
ATOM 680 C C . LEU A 1 89 ? 1.820 3.125 3.889 1.00 93.81 89 LEU A C 1
ATOM 682 O O . LEU A 1 89 ? 2.742 3.213 3.079 1.00 93.81 89 LEU A O 1
ATOM 686 N N . PHE A 1 90 ? 0.688 2.476 3.601 1.00 93.94 90 PHE A N 1
ATOM 687 C CA . PHE A 1 90 ? 0.465 1.832 2.300 1.00 93.94 90 PHE A CA 1
ATOM 688 C C . PHE A 1 90 ? 0.370 2.832 1.152 1.00 93.94 90 PHE A C 1
ATOM 690 O O . PHE A 1 90 ? 0.910 2.568 0.077 1.00 93.94 90 PHE A O 1
ATOM 697 N N . SER A 1 91 ? -0.253 3.990 1.374 1.00 93.19 91 SER A N 1
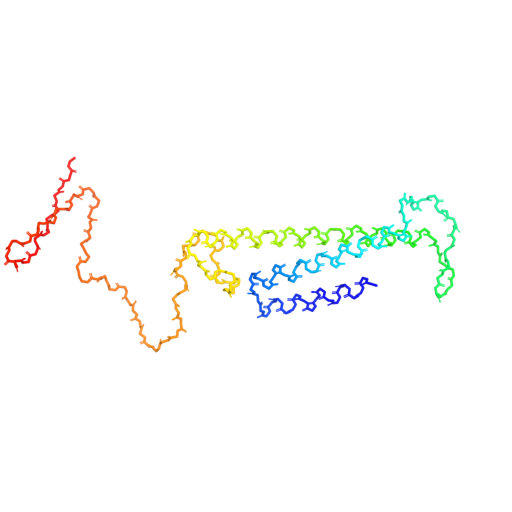ATOM 698 C CA . SER A 1 91 ? -0.301 5.062 0.376 1.00 93.19 91 SER A CA 1
ATOM 699 C C . SER A 1 91 ? 1.099 5.607 0.072 1.00 93.19 91 SER A C 1
ATOM 701 O O . SER A 1 91 ? 1.509 5.644 -1.086 1.00 93.19 91 SER A O 1
ATOM 703 N N . MET A 1 92 ? 1.883 5.926 1.106 1.00 93.62 92 MET A N 1
ATOM 704 C CA . MET A 1 92 ? 3.268 6.384 0.960 1.00 93.62 92 MET A CA 1
ATOM 705 C C . MET A 1 92 ? 4.129 5.352 0.234 1.00 93.62 92 MET A C 1
ATOM 707 O O . MET A 1 92 ? 4.846 5.700 -0.701 1.00 93.62 92 MET A O 1
ATOM 711 N N . PHE A 1 93 ? 4.029 4.079 0.615 1.00 91.75 93 PHE A N 1
ATOM 712 C CA . PHE A 1 93 ? 4.778 3.012 -0.040 1.00 91.75 93 PHE A CA 1
ATOM 713 C C . PHE A 1 93 ? 4.363 2.837 -1.511 1.00 91.75 93 PHE A C 1
ATOM 715 O O . PHE A 1 93 ? 5.224 2.749 -2.384 1.00 91.75 93 PHE A O 1
ATOM 722 N N . SER A 1 94 ? 3.064 2.915 -1.816 1.00 91.06 94 SER A N 1
ATOM 723 C CA . SER A 1 94 ? 2.561 2.884 -3.199 1.00 91.06 94 SER A CA 1
ATOM 724 C C . SER A 1 94 ? 3.117 4.042 -4.033 1.00 91.06 94 SER A C 1
ATOM 726 O O . SER A 1 94 ? 3.570 3.834 -5.158 1.00 91.06 94 SER A O 1
ATOM 728 N N . VAL A 1 95 ? 3.141 5.258 -3.476 1.00 93.69 95 VAL A N 1
ATOM 729 C CA . VAL A 1 95 ? 3.721 6.438 -4.137 1.00 93.69 95 VAL A CA 1
ATOM 730 C C . VAL A 1 95 ? 5.218 6.250 -4.390 1.00 93.69 95 VAL A C 1
ATOM 732 O O . VAL A 1 95 ? 5.691 6.592 -5.473 1.00 93.69 95 VAL A O 1
ATOM 735 N N . LEU A 1 96 ? 5.963 5.672 -3.442 1.00 90.88 96 LEU A N 1
ATOM 736 C CA . LEU A 1 96 ? 7.390 5.386 -3.620 1.00 90.88 96 LEU A CA 1
ATOM 737 C C . LEU A 1 96 ? 7.640 4.387 -4.755 1.00 90.88 96 LEU A C 1
ATOM 739 O O . LEU A 1 96 ? 8.494 4.650 -5.602 1.00 90.88 96 LEU A O 1
ATOM 743 N N . VAL A 1 97 ? 6.879 3.291 -4.827 1.00 90.12 97 VAL A N 1
ATOM 744 C CA . VAL A 1 97 ? 7.003 2.311 -5.922 1.00 90.12 97 VAL A CA 1
ATOM 745 C C . VAL A 1 97 ? 6.716 2.973 -7.270 1.00 90.12 97 VAL A C 1
ATOM 747 O O . VAL A 1 97 ? 7.485 2.796 -8.217 1.00 90.12 97 VAL A O 1
ATOM 750 N N . VAL A 1 98 ? 5.670 3.801 -7.359 1.00 91.62 98 VAL A N 1
ATOM 751 C CA . VAL A 1 98 ? 5.352 4.547 -8.588 1.00 91.62 98 VAL A CA 1
ATOM 752 C C . VAL A 1 98 ? 6.478 5.513 -8.956 1.00 91.62 98 VAL A C 1
ATOM 754 O O . VAL A 1 98 ? 6.888 5.547 -10.117 1.00 91.62 98 VAL A O 1
ATOM 757 N N . ALA A 1 99 ? 7.005 6.277 -7.999 1.00 90.44 99 ALA A N 1
ATOM 758 C CA . ALA A 1 99 ? 8.061 7.257 -8.243 1.00 90.44 99 ALA A CA 1
ATOM 759 C C . ALA A 1 99 ? 9.363 6.594 -8.723 1.00 90.44 99 ALA A C 1
ATOM 761 O O . ALA A 1 99 ? 9.957 7.029 -9.712 1.00 90.44 99 ALA A O 1
ATOM 762 N N . LEU A 1 100 ? 9.782 5.514 -8.061 1.00 87.75 100 LEU A N 1
ATOM 763 C CA . LEU A 1 100 ? 10.999 4.777 -8.400 1.00 87.75 100 LEU A CA 1
ATOM 764 C C . LEU A 1 100 ? 10.872 4.051 -9.747 1.00 87.75 100 LEU A C 1
ATOM 766 O O . LEU A 1 100 ? 11.777 4.143 -10.576 1.00 87.75 100 LEU A O 1
ATOM 770 N N . THR A 1 101 ? 9.726 3.421 -10.015 1.00 87.88 101 THR A N 1
ATOM 771 C CA . THR A 1 101 ? 9.470 2.752 -11.304 1.00 87.88 101 THR A CA 1
ATOM 772 C C . THR A 1 101 ? 9.360 3.766 -12.445 1.00 87.88 101 THR A C 1
ATOM 774 O O . THR A 1 101 ? 9.885 3.556 -13.533 1.00 87.88 101 THR A O 1
ATOM 777 N N . SER A 1 102 ? 8.745 4.927 -12.210 1.00 87.50 102 SER A N 1
ATOM 778 C CA . SER A 1 102 ? 8.686 5.991 -13.225 1.00 87.50 102 SER A CA 1
ATOM 779 C C . SER A 1 102 ? 10.079 6.530 -13.555 1.00 87.50 102 SER A C 1
ATOM 781 O O . SER A 1 102 ? 10.389 6.795 -14.719 1.00 87.50 102 SER A O 1
ATOM 783 N N . ARG A 1 103 ? 10.952 6.645 -12.546 1.00 85.75 103 ARG A N 1
ATOM 784 C CA . ARG A 1 103 ? 12.349 7.042 -12.737 1.00 85.75 103 ARG A CA 1
ATOM 785 C C . ARG A 1 103 ? 13.132 6.013 -13.559 1.00 85.75 103 ARG A C 1
ATOM 787 O O . ARG A 1 103 ? 13.905 6.421 -14.422 1.00 85.75 103 ARG A O 1
ATOM 794 N N . SER A 1 104 ? 12.930 4.713 -13.341 1.00 83.38 104 SER A N 1
ATOM 795 C CA . SER A 1 104 ? 13.625 3.672 -14.115 1.00 83.38 104 SER A CA 1
ATOM 796 C C . SER A 1 104 ? 13.159 3.616 -15.576 1.00 83.38 104 SER A C 1
ATOM 798 O O . SER A 1 104 ? 13.987 3.453 -16.477 1.00 83.38 104 SER A O 1
ATOM 800 N N . VAL A 1 105 ? 11.871 3.869 -15.841 1.00 83.75 105 VAL A N 1
ATOM 801 C CA . VAL A 1 105 ? 11.360 4.040 -17.214 1.00 83.75 105 VAL A CA 1
ATOM 802 C C . VAL A 1 105 ? 12.010 5.243 -17.898 1.00 83.75 105 VAL A C 1
ATOM 804 O O . VAL A 1 105 ? 12.433 5.139 -19.051 1.00 83.75 105 VAL A O 1
ATOM 807 N N . ALA A 1 106 ? 12.160 6.367 -17.188 1.00 81.75 106 ALA A N 1
ATOM 808 C CA . ALA A 1 106 ? 12.822 7.560 -17.721 1.00 81.75 106 ALA A CA 1
ATOM 809 C C . ALA A 1 106 ? 14.311 7.330 -18.056 1.00 81.75 106 ALA A C 1
ATOM 811 O O . ALA A 1 106 ? 14.848 7.998 -18.937 1.00 81.75 106 ALA A O 1
ATOM 812 N N . MET A 1 107 ? 14.966 6.360 -17.407 1.00 78.94 107 MET A N 1
ATOM 813 C CA . MET A 1 107 ? 16.347 5.942 -17.699 1.00 78.94 107 MET A CA 1
ATOM 814 C C . MET A 1 107 ? 16.462 4.956 -18.875 1.00 78.94 107 MET A C 1
ATOM 816 O O . MET A 1 107 ? 17.565 4.530 -19.207 1.00 78.94 107 MET A O 1
ATOM 820 N N . GLY A 1 108 ? 15.348 4.606 -19.529 1.00 77.94 108 GLY A N 1
ATOM 821 C CA . GLY A 1 108 ? 15.330 3.780 -20.739 1.00 77.94 108 GLY A CA 1
ATOM 822 C C . GLY A 1 108 ? 14.832 2.346 -20.545 1.00 77.94 108 GLY A C 1
ATOM 823 O O . GLY A 1 108 ? 14.694 1.635 -21.544 1.00 77.94 108 GLY A O 1
ATOM 824 N N . ASN A 1 109 ? 14.496 1.914 -19.319 1.00 77.75 109 ASN A N 1
ATOM 825 C CA . ASN A 1 109 ? 13.895 0.595 -19.100 1.00 77.75 109 ASN A CA 1
ATOM 826 C C . ASN A 1 109 ? 12.387 0.612 -19.428 1.00 77.75 109 ASN A C 1
ATOM 828 O O . ASN A 1 109 ? 11.542 0.881 -18.575 1.00 77.75 109 ASN A O 1
ATOM 832 N N . ARG A 1 110 ? 12.041 0.291 -20.681 1.00 78.88 110 ARG A N 1
ATOM 833 C CA . ARG A 1 110 ? 10.647 0.261 -21.168 1.00 78.88 110 ARG A CA 1
ATOM 834 C C . ARG A 1 110 ? 9.760 -0.780 -20.470 1.00 78.88 110 ARG A C 1
ATOM 836 O O . ARG A 1 110 ? 8.545 -0.604 -20.476 1.00 78.88 110 ARG A O 1
ATOM 843 N N . TYR A 1 111 ? 10.341 -1.829 -19.884 1.00 81.69 111 TYR A N 1
ATOM 844 C CA . TYR A 1 111 ? 9.614 -2.951 -19.273 1.00 81.69 111 TYR A CA 1
ATOM 845 C C . TYR A 1 111 ? 9.663 -2.952 -17.739 1.00 81.69 111 TYR A C 1
ATOM 847 O O . TYR A 1 111 ? 9.187 -3.892 -17.107 1.00 81.69 111 TYR A O 1
ATOM 855 N N . ALA A 1 112 ? 10.118 -1.857 -17.122 1.00 83.44 112 ALA A N 1
ATOM 856 C CA . ALA A 1 112 ? 10.267 -1.753 -15.670 1.00 83.44 112 ALA A CA 1
ATOM 857 C C . ALA A 1 112 ? 8.990 -2.068 -14.864 1.00 83.44 112 ALA A C 1
ATOM 859 O O . ALA A 1 112 ? 9.074 -2.472 -13.715 1.00 83.44 112 ALA A O 1
ATOM 860 N N . TRP A 1 113 ? 7.798 -1.895 -15.443 1.00 86.19 113 TRP A N 1
ATOM 861 C CA . TRP A 1 113 ? 6.527 -2.199 -14.771 1.00 86.19 113 TRP A CA 1
ATOM 862 C C . TRP A 1 113 ? 6.161 -3.688 -14.738 1.00 86.19 113 TRP A C 1
ATOM 864 O O . TRP A 1 113 ? 5.328 -4.084 -13.918 1.00 86.19 113 TRP A O 1
ATOM 874 N N . SER A 1 114 ? 6.716 -4.486 -15.653 1.00 86.38 114 SER A N 1
ATOM 875 C CA . SER A 1 114 ? 6.504 -5.937 -15.739 1.00 86.38 114 SER A CA 1
ATOM 876 C C . SER A 1 114 ? 7.656 -6.744 -15.152 1.00 86.38 114 SER A C 1
ATOM 878 O O . SER A 1 114 ? 7.452 -7.903 -14.792 1.00 86.38 114 SER A O 1
ATOM 880 N N . ASP A 1 115 ? 8.839 -6.141 -15.066 1.00 84.12 115 ASP A N 1
ATOM 8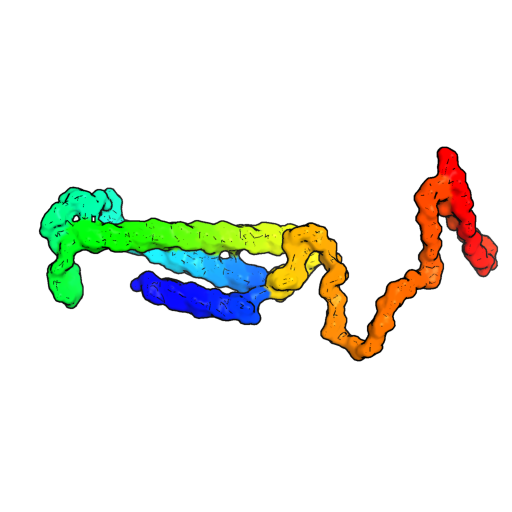81 C CA . ASP A 1 115 ? 10.018 -6.768 -14.481 1.00 84.12 115 ASP A CA 1
ATOM 882 C C . ASP A 1 115 ? 9.817 -6.982 -12.969 1.00 84.12 115 ASP A C 1
ATOM 884 O O . ASP A 1 115 ? 9.125 -6.192 -12.311 1.00 84.12 115 ASP A O 1
ATOM 888 N N . PR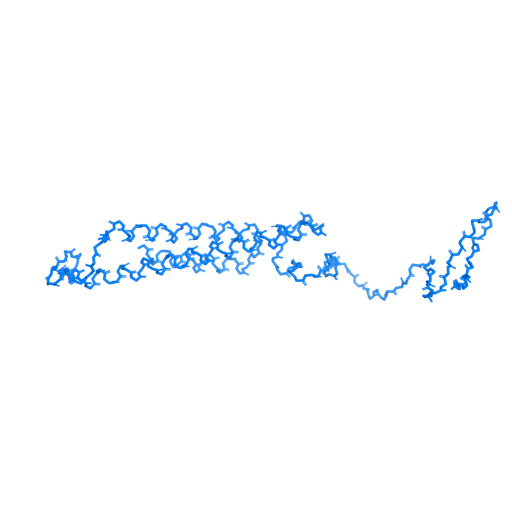O A 1 116 ? 10.378 -8.059 -12.395 1.00 83.88 116 PRO A N 1
ATOM 889 C CA . PRO A 1 116 ? 10.295 -8.287 -10.962 1.00 83.88 116 PRO A CA 1
ATOM 890 C C . PRO A 1 116 ? 11.076 -7.204 -10.213 1.00 83.88 116 PRO A C 1
ATOM 892 O O . PRO A 1 116 ? 12.132 -6.760 -10.659 1.00 83.88 116 PRO A O 1
ATOM 895 N N . ILE A 1 117 ? 10.579 -6.806 -9.038 1.00 82.44 117 ILE A N 1
ATOM 896 C CA . ILE A 1 117 ? 11.163 -5.712 -8.238 1.00 82.44 117 ILE A CA 1
ATOM 897 C C . ILE A 1 117 ? 12.659 -5.903 -7.974 1.00 82.44 117 ILE A C 1
ATOM 899 O O . ILE A 1 117 ? 13.410 -4.936 -7.965 1.00 82.44 117 ILE A O 1
ATOM 903 N N . ILE A 1 118 ? 13.118 -7.139 -7.804 1.00 80.50 118 ILE A N 1
ATOM 904 C CA . ILE A 1 118 ? 14.529 -7.427 -7.529 1.00 80.50 118 ILE A CA 1
ATOM 905 C C . ILE A 1 118 ? 15.476 -7.056 -8.683 1.00 80.50 118 ILE A C 1
ATOM 907 O O . ILE A 1 118 ? 16.637 -6.753 -8.425 1.00 80.50 118 ILE A O 1
ATOM 911 N N . ASP A 1 119 ? 14.982 -7.021 -9.922 1.00 78.31 119 ASP A N 1
ATOM 912 C CA . ASP A 1 119 ? 15.797 -6.762 -11.115 1.00 78.31 119 ASP A CA 1
ATOM 913 C C . ASP A 1 119 ? 15.832 -5.272 -11.503 1.00 78.31 119 ASP A C 1
ATOM 915 O O . ASP A 1 119 ? 16.558 -4.879 -12.421 1.00 78.31 119 ASP A O 1
ATOM 919 N N . LEU A 1 120 ? 15.042 -4.421 -10.835 1.00 77.31 120 LEU A N 1
ATOM 920 C CA . LEU A 1 120 ? 14.996 -2.994 -11.143 1.00 77.31 120 LEU A CA 1
ATOM 921 C C . LEU A 1 120 ? 16.221 -2.253 -10.572 1.00 77.31 120 LEU A C 1
ATOM 923 O O . LEU A 1 120 ? 16.584 -2.455 -9.415 1.00 77.31 120 LEU A O 1
ATOM 927 N N . PRO A 1 121 ? 16.821 -1.315 -11.330 1.00 74.12 121 PRO A N 1
ATOM 928 C CA . PRO A 1 121 ? 17.915 -0.486 -10.835 1.00 74.12 121 PRO A CA 1
ATOM 929 C C . PRO A 1 121 ? 17.383 0.615 -9.902 1.00 74.12 121 PRO A C 1
ATOM 931 O O . PRO A 1 121 ? 17.016 1.710 -10.341 1.00 74.12 121 PRO A O 1
ATOM 934 N N . TRP A 1 122 ? 17.312 0.333 -8.600 1.00 70.94 122 TRP A N 1
ATOM 935 C CA . TRP A 1 122 ? 16.734 1.248 -7.604 1.00 70.94 122 TRP A CA 1
ATOM 936 C C . TRP A 1 122 ? 17.634 2.460 -7.302 1.00 70.94 122 TRP A C 1
ATOM 938 O O . TRP A 1 122 ? 17.132 3.574 -7.107 1.00 70.94 122 TRP A O 1
ATOM 948 N N . PHE A 1 123 ? 18.964 2.275 -7.290 1.00 70.06 123 PHE A N 1
ATOM 949 C CA . PHE A 1 123 ? 19.918 3.250 -6.735 1.00 70.06 123 PHE A CA 1
ATOM 950 C C . PHE A 1 123 ? 21.053 3.645 -7.689 1.00 70.06 123 PHE A C 1
ATOM 952 O O . PHE A 1 123 ? 22.230 3.553 -7.356 1.00 70.06 123 PHE A O 1
ATOM 959 N N . GLY A 1 124 ? 20.706 4.166 -8.869 1.00 62.91 124 GLY A N 1
ATOM 960 C CA . GLY A 1 124 ? 21.702 4.738 -9.789 1.00 62.91 124 GLY A CA 1
ATOM 961 C C . GLY A 1 124 ? 22.529 3.699 -10.549 1.00 62.91 124 GLY A C 1
ATOM 962 O O . GLY A 1 124 ? 23.518 4.054 -11.187 1.00 62.91 124 GLY A O 1
ATOM 963 N N . GLU A 1 125 ? 22.109 2.437 -10.515 1.00 64.44 125 GLU A N 1
ATOM 964 C CA . GLU A 1 125 ? 22.614 1.400 -11.406 1.00 64.44 125 GLU A CA 1
ATOM 965 C C . GLU A 1 125 ? 22.138 1.679 -12.834 1.00 64.44 125 GLU A C 1
ATOM 967 O O . GLU A 1 125 ? 20.977 2.004 -13.088 1.00 64.44 125 GLU A O 1
ATOM 972 N N . ILE A 1 126 ? 23.065 1.602 -13.784 1.00 57.34 126 ILE A N 1
ATOM 973 C CA . ILE A 1 126 ? 22.785 1.873 -15.191 1.00 57.34 126 ILE A CA 1
ATOM 974 C C . ILE A 1 126 ? 21.982 0.680 -15.737 1.00 57.34 126 ILE A C 1
ATOM 976 O O . ILE A 1 126 ? 22.439 -0.461 -15.589 1.00 57.34 126 ILE A O 1
ATOM 980 N N . PRO A 1 127 ? 20.806 0.893 -16.357 1.00 51.31 127 PRO A N 1
ATOM 981 C CA . PRO A 1 127 ? 20.018 -0.200 -16.914 1.00 51.31 127 PRO A CA 1
ATOM 982 C C . PRO A 1 127 ? 20.845 -0.958 -17.963 1.00 51.31 127 PRO A C 1
ATOM 984 O O . PRO A 1 127 ? 21.323 -0.367 -18.929 1.00 51.31 127 PRO A O 1
ATOM 987 N N . GLY A 1 128 ? 21.037 -2.262 -17.742 1.00 53.91 128 GLY A N 1
ATOM 988 C CA . GLY A 1 128 ? 21.774 -3.154 -18.647 1.00 53.91 128 GLY A CA 1
ATOM 989 C C . GLY A 1 128 ? 23.037 -3.813 -18.081 1.00 53.91 128 GLY A C 1
ATOM 990 O O . GLY A 1 128 ? 23.571 -4.695 -18.745 1.00 53.91 128 GLY A O 1
ATOM 991 N N . TYR A 1 129 ? 23.508 -3.464 -16.874 1.00 47.50 129 TYR A N 1
ATOM 992 C CA . TYR A 1 129 ? 24.705 -4.120 -16.307 1.00 47.50 129 TYR A CA 1
ATOM 993 C C . TYR A 1 129 ? 24.420 -5.513 -15.703 1.00 47.50 129 TYR A C 1
ATOM 995 O O . TYR A 1 129 ? 25.312 -6.355 -15.670 1.00 47.50 129 TYR A O 1
ATOM 1003 N N . TYR A 1 130 ? 23.176 -5.782 -15.275 1.00 42.88 130 TYR A N 1
ATOM 1004 C CA . TYR A 1 130 ? 22.777 -7.055 -14.643 1.00 42.88 130 TYR A CA 1
ATOM 1005 C C . TYR A 1 130 ? 21.722 -7.871 -15.413 1.00 42.88 130 TYR A C 1
ATOM 1007 O O . TYR A 1 130 ? 21.527 -9.043 -15.112 1.00 42.88 130 TYR A O 1
ATOM 1015 N N . GLN A 1 131 ? 21.084 -7.313 -16.448 1.00 44.94 131 GLN A N 1
ATOM 1016 C CA . GLN A 1 131 ? 20.107 -8.020 -17.296 1.00 44.94 131 GLN A CA 1
ATOM 1017 C C . GLN A 1 131 ? 20.767 -8.636 -18.545 1.00 44.94 131 GLN A C 1
ATOM 1019 O O . GLN A 1 131 ? 20.265 -8.509 -19.661 1.00 44.94 131 GLN A O 1
ATOM 1024 N N . ALA A 1 132 ? 21.905 -9.314 -18.379 1.00 41.66 132 ALA A N 1
ATOM 1025 C CA . ALA A 1 132 ? 22.350 -10.268 -19.389 1.00 41.66 132 ALA A CA 1
ATOM 1026 C C . ALA A 1 132 ? 21.543 -11.566 -19.184 1.00 41.66 132 ALA A C 1
ATOM 1028 O O . ALA A 1 132 ? 21.641 -12.171 -18.114 1.00 41.66 132 ALA A O 1
ATOM 1029 N N . PRO A 1 133 ? 20.714 -12.000 -20.149 1.00 40.56 133 PRO A N 1
ATOM 1030 C CA . PRO A 1 133 ? 19.856 -13.159 -19.967 1.00 40.56 133 PRO A CA 1
ATOM 1031 C C . PRO A 1 133 ? 20.693 -14.431 -19.806 1.00 40.56 133 PRO A C 1
ATOM 1033 O O . PRO A 1 133 ? 21.353 -14.900 -20.734 1.00 40.56 133 PRO A O 1
ATOM 1036 N N . HIS A 1 134 ? 20.611 -15.024 -18.617 1.00 34.66 134 HIS A N 1
ATOM 1037 C CA . HIS A 1 134 ? 21.042 -16.386 -18.325 1.00 34.66 134 HIS A CA 1
ATOM 1038 C C . HIS A 1 134 ? 20.079 -17.396 -18.981 1.00 34.66 134 HIS A C 1
ATOM 1040 O O . HIS A 1 134 ? 19.322 -18.084 -18.311 1.00 34.66 134 HIS A O 1
ATOM 1046 N N . TYR A 1 135 ? 20.098 -17.487 -20.312 1.00 32.59 135 TYR A N 1
ATOM 1047 C CA . TYR A 1 135 ? 19.559 -18.622 -21.068 1.00 32.59 135 TYR A CA 1
ATOM 1048 C C . TYR A 1 135 ? 20.412 -18.821 -22.323 1.00 32.59 135 TYR A C 1
ATOM 1050 O O . TYR A 1 135 ? 20.176 -18.218 -23.365 1.00 32.59 135 TYR A O 1
ATOM 1058 N N . GLY A 1 136 ? 21.435 -19.668 -22.213 1.00 31.28 136 GLY A N 1
ATOM 1059 C CA . GLY A 1 136 ? 22.283 -20.037 -23.341 1.00 31.28 136 GLY A CA 1
ATOM 1060 C C . GLY A 1 136 ? 23.533 -20.776 -22.884 1.00 31.28 136 GLY A C 1
ATOM 1061 O O . GLY A 1 136 ? 24.328 -20.247 -22.121 1.00 31.28 136 GLY A O 1
ATOM 1062 N N . TYR A 1 137 ? 23.656 -22.022 -23.327 1.00 28.91 137 TYR A N 1
ATOM 1063 C CA . TYR A 1 137 ? 24.795 -22.924 -23.174 1.00 28.91 137 TYR A CA 1
ATOM 1064 C C . TYR A 1 137 ? 26.178 -22.246 -23.107 1.00 28.91 137 TYR A C 1
ATOM 1066 O O . TYR A 1 137 ? 26.520 -21.452 -23.972 1.00 28.91 137 TYR A O 1
ATOM 1074 N N . GLY A 1 138 ? 26.981 -22.681 -22.128 1.00 35.31 138 GLY A N 1
ATOM 1075 C CA . GLY A 1 138 ? 28.444 -22.795 -22.169 1.00 35.31 138 GLY A CA 1
ATOM 1076 C C . GLY A 1 138 ? 29.242 -21.692 -22.867 1.00 35.31 138 GLY A C 1
ATOM 1077 O O . GLY A 1 138 ? 29.397 -21.699 -24.082 1.00 35.31 138 GLY A O 1
ATOM 1078 N N . GLY A 1 139 ? 29.916 -20.856 -22.083 1.00 31.11 139 GLY A N 1
ATOM 1079 C CA . GLY A 1 139 ? 31.042 -20.089 -22.599 1.00 31.11 139 GLY A CA 1
ATOM 1080 C C . GLY A 1 139 ? 31.402 -18.928 -21.701 1.00 31.11 139 GLY A C 1
ATOM 1081 O O . GLY A 1 139 ? 30.688 -17.935 -21.645 1.00 31.11 139 GLY A O 1
ATOM 1082 N N . GLN A 1 140 ? 32.544 -19.033 -21.026 1.00 38.28 140 GLN A N 1
ATOM 1083 C CA . GLN A 1 140 ? 33.244 -17.847 -20.564 1.00 38.28 140 GLN A CA 1
ATOM 1084 C C . GLN A 1 140 ? 33.463 -16.919 -21.761 1.00 38.28 140 GLN A C 1
ATOM 1086 O O . GLN A 1 140 ? 34.161 -17.292 -22.701 1.00 38.28 140 GLN A O 1
ATOM 1091 N N . GLN A 1 141 ? 32.893 -15.719 -21.733 1.00 34.16 141 GLN A N 1
ATOM 1092 C CA . GLN A 1 141 ? 33.291 -14.662 -22.654 1.00 34.16 141 GLN A CA 1
ATOM 1093 C C . GLN A 1 141 ? 33.957 -13.547 -21.868 1.00 34.16 141 GLN A C 1
ATOM 1095 O O . GLN A 1 141 ? 33.376 -12.545 -21.466 1.00 34.16 141 GLN A O 1
ATOM 1100 N N . MET A 1 142 ? 35.239 -13.823 -21.639 1.00 36.00 142 MET A N 1
ATOM 1101 C CA . MET A 1 142 ? 36.322 -12.861 -21.563 1.00 36.00 142 MET A CA 1
ATOM 1102 C C . MET A 1 142 ? 36.038 -11.693 -22.515 1.00 36.00 142 MET A C 1
ATOM 1104 O O . MET A 1 142 ? 35.807 -11.902 -23.706 1.00 36.00 142 MET A O 1
ATOM 1108 N N . TYR A 1 143 ? 36.022 -10.482 -21.963 1.00 36.12 143 TYR A N 1
ATOM 1109 C CA . TYR A 1 143 ? 35.805 -9.226 -22.670 1.00 36.12 143 TYR A CA 1
ATOM 1110 C C . TYR A 1 143 ? 36.932 -9.027 -23.690 1.00 36.12 143 TYR A C 1
ATOM 1112 O O . TYR A 1 143 ? 37.981 -8.460 -23.386 1.00 36.12 143 TYR A O 1
ATOM 1120 N N . LEU A 1 144 ? 36.752 -9.578 -24.888 1.00 33.72 144 LEU A N 1
ATOM 1121 C CA . LEU A 1 144 ? 37.640 -9.346 -26.012 1.00 33.72 144 LEU A CA 1
ATOM 1122 C C . LEU A 1 144 ? 37.179 -8.033 -26.661 1.00 33.72 144 LEU A C 1
ATOM 1124 O O . LEU A 1 144 ? 36.045 -7.973 -27.144 1.00 33.72 144 LEU A O 1
ATOM 1128 N N . PRO A 1 145 ? 37.992 -6.962 -26.636 1.00 36.84 145 PRO A N 1
ATOM 1129 C CA . PRO A 1 145 ? 37.621 -5.718 -27.290 1.00 36.84 145 PRO A CA 1
ATOM 1130 C C . PRO A 1 145 ? 37.389 -5.979 -28.787 1.00 36.84 145 PRO A C 1
ATOM 1132 O O . PRO A 1 145 ? 38.096 -6.802 -29.379 1.00 36.84 145 PRO A O 1
ATOM 1135 N N . PRO A 1 146 ? 36.405 -5.306 -29.412 1.00 39.84 146 PRO A N 1
ATOM 1136 C CA . PRO A 1 146 ? 36.120 -5.491 -30.825 1.00 39.84 146 PRO A CA 1
ATOM 1137 C C . PRO A 1 146 ? 37.394 -5.217 -31.641 1.00 39.84 146 PRO A C 1
ATOM 1139 O O . PRO A 1 146 ? 38.103 -4.246 -31.348 1.00 39.84 146 PRO A O 1
ATOM 1142 N N . PRO A 1 147 ? 37.721 -6.058 -32.639 1.00 39.97 147 PRO A N 1
ATOM 1143 C CA . PRO A 1 147 ? 38.910 -5.859 -33.453 1.00 39.97 147 PRO A CA 1
ATOM 1144 C C . PRO A 1 147 ? 38.774 -4.520 -34.186 1.00 39.97 147 PRO A C 1
ATOM 1146 O O . PRO A 1 147 ? 37.942 -4.371 -35.076 1.00 39.97 147 PRO A O 1
ATOM 1149 N N . GLY A 1 148 ? 39.551 -3.529 -33.742 1.00 51.84 148 GLY A N 1
ATOM 1150 C CA . GLY A 1 148 ? 39.494 -2.147 -34.229 1.00 51.84 148 GLY A CA 1
ATOM 1151 C C . GLY A 1 148 ? 39.242 -1.074 -33.162 1.00 51.84 148 GLY A C 1
ATOM 1152 O O . GLY A 1 148 ? 39.240 0.107 -33.503 1.00 51.84 148 GLY A O 1
ATOM 1153 N N . ALA A 1 149 ? 39.061 -1.427 -31.884 1.00 48.31 149 ALA A N 1
ATOM 1154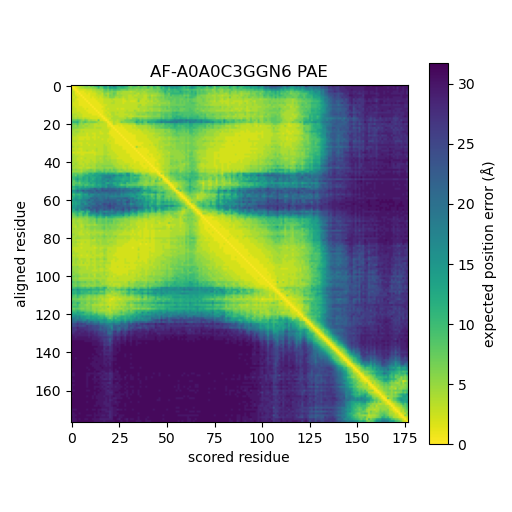 C CA . ALA A 1 149 ? 38.972 -0.432 -30.812 1.00 48.31 149 ALA A CA 1
ATOM 1155 C C . ALA A 1 149 ? 40.333 0.25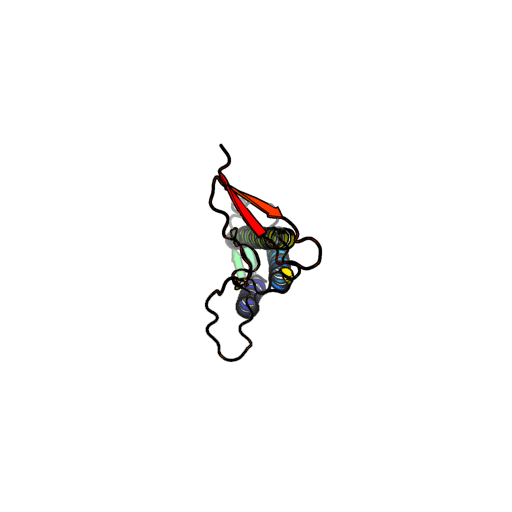2 -30.574 1.00 48.31 149 ALA A C 1
ATOM 1157 O O . ALA A 1 149 ? 41.235 -0.307 -29.951 1.00 48.31 149 ALA A O 1
ATOM 1158 N N . ILE A 1 150 ? 40.481 1.477 -31.080 1.00 52.00 150 ILE A N 1
ATOM 1159 C CA . ILE A 1 150 ? 41.657 2.322 -30.856 1.00 52.00 150 ILE A CA 1
ATOM 1160 C C . ILE A 1 150 ? 41.567 2.879 -29.434 1.00 52.00 150 ILE A C 1
ATOM 1162 O O . ILE A 1 150 ? 40.711 3.713 -29.137 1.00 52.00 150 ILE A O 1
ATOM 1166 N N . GLN A 1 151 ? 42.452 2.421 -28.550 1.00 57.16 151 GLN A N 1
ATOM 1167 C CA . GLN A 1 151 ? 42.574 2.956 -27.198 1.00 57.16 151 GLN A CA 1
ATOM 1168 C C . GLN A 1 151 ? 43.136 4.386 -27.283 1.00 57.16 151 GLN A C 1
ATOM 1170 O O . GLN A 1 151 ? 44.304 4.588 -27.620 1.00 57.16 151 GLN A O 1
ATOM 1175 N N . GLN A 1 152 ? 42.287 5.389 -27.042 1.00 57.53 152 GLN A N 1
ATOM 1176 C CA . GLN A 1 152 ? 42.715 6.789 -26.988 1.00 57.53 152 GLN A CA 1
ATOM 1177 C C . GLN A 1 152 ? 43.437 7.034 -25.661 1.00 57.53 152 GLN A C 1
ATOM 1179 O O . GLN A 1 152 ? 42.864 6.807 -24.595 1.00 57.53 152 GLN A O 1
ATOM 1184 N N . GLN A 1 153 ? 44.695 7.474 -25.717 1.00 64.44 153 GLN A N 1
ATOM 1185 C CA . GLN A 1 153 ? 45.410 7.919 -24.523 1.00 64.44 153 GLN A CA 1
ATOM 1186 C C . GLN A 1 153 ? 44.965 9.349 -24.162 1.00 64.44 153 GLN A C 1
ATOM 1188 O O . GLN A 1 153 ? 44.886 10.199 -25.055 1.00 64.44 153 GLN A O 1
ATOM 1193 N N . PRO A 1 154 ? 44.659 9.643 -22.882 1.00 52.06 154 PRO A N 1
ATOM 1194 C CA . PRO A 1 154 ? 44.313 10.996 -22.445 1.00 52.06 154 PRO A CA 1
ATOM 1195 C C . PRO A 1 154 ? 45.423 11.995 -22.818 1.00 52.06 154 PRO A C 1
ATOM 1197 O O . PRO A 1 154 ? 46.589 11.737 -22.537 1.00 52.06 154 PRO A O 1
ATOM 1200 N N . GLY A 1 155 ? 45.074 13.120 -23.452 1.00 60.19 155 GLY A N 1
ATOM 1201 C CA . GLY A 1 155 ? 46.041 14.129 -23.930 1.00 60.19 155 GLY A CA 1
ATOM 1202 C C . GLY A 1 155 ? 46.523 13.955 -25.381 1.00 60.19 155 GLY A C 1
ATOM 1203 O O . GLY A 1 155 ? 47.378 14.712 -25.839 1.00 60.19 155 GLY A O 1
ATOM 1204 N N . HIS A 1 156 ? 45.973 12.989 -26.123 1.00 63.47 156 HIS A N 1
ATOM 1205 C CA . HIS A 1 156 ? 46.256 12.790 -27.545 1.00 63.47 156 HIS A CA 1
ATOM 1206 C C . HIS A 1 156 ? 44.989 12.947 -28.396 1.00 63.47 156 HIS A C 1
ATOM 1208 O O . HIS A 1 156 ? 43.940 12.387 -28.080 1.00 63.47 156 HIS A O 1
ATOM 1214 N N . SER A 1 157 ? 45.093 13.675 -29.512 1.00 62.62 157 SER A N 1
ATOM 1215 C CA . SER A 1 157 ? 44.046 13.712 -30.540 1.00 62.62 157 SER A CA 1
ATOM 1216 C C . SER A 1 157 ? 44.227 12.548 -31.508 1.00 62.62 157 SER A C 1
ATOM 1218 O O . SER A 1 157 ? 45.342 12.254 -31.948 1.00 62.62 157 SER A O 1
ATOM 1220 N N . VAL A 1 158 ? 43.130 11.868 -31.841 1.00 66.31 158 VAL A N 1
ATOM 1221 C CA . VAL A 1 158 ? 43.140 10.798 -32.841 1.00 66.31 158 VAL A CA 1
ATOM 1222 C C . VAL A 1 158 ? 42.683 11.368 -34.171 1.00 66.31 158 VAL A C 1
ATOM 1224 O O . VAL A 1 158 ? 41.528 11.769 -34.314 1.00 66.31 158 VAL A O 1
ATOM 1227 N N . VAL A 1 159 ? 43.583 11.372 -35.151 1.00 63.09 159 VAL A N 1
ATOM 1228 C CA . VAL A 1 159 ? 43.251 11.703 -36.536 1.00 63.09 159 VAL A CA 1
ATOM 1229 C C . VAL A 1 159 ? 43.156 10.393 -37.308 1.00 63.09 159 VAL A C 1
ATOM 1231 O O . VAL A 1 159 ? 44.132 9.652 -37.439 1.00 63.09 159 VAL A O 1
ATOM 1234 N N . ILE A 1 160 ? 41.950 10.090 -37.783 1.00 66.19 160 ILE A N 1
ATOM 1235 C CA . ILE A 1 160 ? 41.685 8.942 -38.649 1.00 66.19 160 ILE A CA 1
ATOM 1236 C C . ILE A 1 160 ? 41.657 9.480 -40.069 1.00 66.19 160 ILE A C 1
ATOM 1238 O O . ILE A 1 160 ? 40.756 10.245 -40.415 1.00 66.19 160 ILE A O 1
ATOM 1242 N N . GLN A 1 161 ? 42.640 9.103 -40.882 1.00 68.75 161 GLN A N 1
ATOM 1243 C CA . GLN A 1 161 ? 42.680 9.518 -42.276 1.00 68.75 161 GLN A CA 1
ATOM 1244 C C . GLN A 1 161 ? 42.040 8.413 -43.129 1.00 68.75 161 GLN A C 1
ATOM 1246 O O . GLN A 1 161 ? 42.547 7.285 -43.154 1.00 68.75 161 GLN A O 1
ATOM 1251 N N . PRO A 1 162 ? 40.897 8.679 -43.792 1.00 61.47 162 PRO A N 1
ATOM 1252 C CA . PRO A 1 162 ? 40.267 7.691 -44.656 1.00 61.47 162 PRO A CA 1
ATOM 1253 C C . PRO A 1 162 ? 41.215 7.344 -45.807 1.00 61.47 162 PRO A C 1
ATOM 1255 O O . PRO A 1 162 ? 41.705 8.237 -46.499 1.00 61.47 162 PRO A O 1
ATOM 1258 N N . GLY A 1 163 ? 41.488 6.054 -46.012 1.00 65.12 163 GLY A N 1
ATOM 1259 C CA . GLY A 1 163 ? 42.341 5.602 -47.107 1.00 65.12 163 GLY A CA 1
ATOM 1260 C C . GLY A 1 163 ? 41.714 5.939 -48.460 1.00 65.12 163 GLY A C 1
ATOM 1261 O O . GLY A 1 163 ? 40.577 5.560 -48.744 1.00 65.12 163 GLY A O 1
ATOM 1262 N N . HIS A 1 164 ? 42.441 6.652 -49.318 1.00 51.88 164 HIS A N 1
ATOM 1263 C CA . HIS A 1 164 ? 41.973 6.947 -50.670 1.00 51.88 164 HIS A CA 1
ATOM 1264 C C . HIS A 1 164 ? 42.176 5.705 -51.561 1.00 51.88 164 HIS A C 1
ATOM 1266 O O . HIS A 1 164 ? 43.259 5.125 -51.573 1.00 51.88 164 HIS A O 1
ATOM 1272 N N . HIS A 1 165 ? 41.136 5.286 -52.298 1.00 51.78 165 HIS A N 1
ATOM 1273 C CA . HIS A 1 165 ? 41.146 4.115 -53.205 1.00 51.78 165 HIS A CA 1
ATOM 1274 C C . HIS A 1 165 ? 41.360 2.741 -52.534 1.00 51.78 165 HIS A C 1
ATOM 1276 O O . HIS A 1 165 ? 42.080 1.891 -53.052 1.00 51.78 165 HIS A O 1
ATOM 1282 N N . GLY A 1 166 ? 40.698 2.490 -51.399 1.00 60.88 166 GLY A N 1
ATOM 1283 C CA . GLY A 1 166 ? 40.645 1.145 -50.801 1.00 60.88 166 GLY A CA 1
ATOM 1284 C C . GLY A 1 166 ? 41.904 0.729 -50.034 1.00 60.88 166 GLY A C 1
ATOM 1285 O O . GLY A 1 166 ? 42.042 -0.435 -49.669 1.00 60.88 166 GLY A O 1
ATOM 1286 N N . GLN A 1 167 ? 42.813 1.670 -49.771 1.00 64.75 167 GLN A N 1
ATOM 1287 C CA . GLN A 1 167 ? 43.927 1.472 -48.847 1.00 64.75 167 GLN A CA 1
ATOM 1288 C C . GLN A 1 167 ? 43.418 1.378 -47.394 1.00 64.75 167 GLN A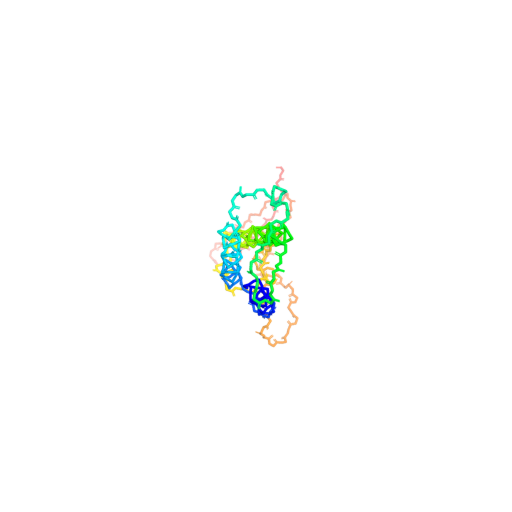 C 1
ATOM 1290 O O . GLN A 1 167 ? 42.423 2.028 -47.053 1.00 64.75 167 GLN A O 1
ATOM 1295 N N . PRO A 1 168 ? 44.084 0.593 -46.526 1.00 60.78 168 PRO A N 1
ATOM 1296 C CA . PRO A 1 168 ? 43.739 0.517 -45.112 1.00 60.78 168 PRO A CA 1
ATOM 1297 C C . PRO A 1 168 ? 43.864 1.896 -44.451 1.00 60.78 168 PRO A C 1
ATOM 1299 O O . PRO A 1 168 ? 44.789 2.658 -44.727 1.00 60.78 168 PRO A O 1
ATOM 1302 N N . THR A 1 169 ? 42.910 2.222 -43.581 1.00 62.12 169 THR A N 1
ATOM 1303 C CA . THR A 1 169 ? 42.870 3.490 -42.844 1.00 62.12 169 THR A CA 1
ATOM 1304 C C . THR A 1 169 ? 44.088 3.628 -41.942 1.00 62.12 169 THR A C 1
ATOM 1306 O O . THR A 1 169 ? 44.344 2.753 -41.110 1.00 62.12 169 THR A O 1
ATOM 1309 N N . THR A 1 170 ? 44.809 4.739 -42.061 1.00 68.88 170 THR A N 1
ATOM 1310 C CA . THR A 1 170 ? 45.897 5.076 -41.146 1.00 68.88 170 THR A CA 1
ATOM 1311 C C . THR A 1 170 ? 45.334 5.821 -39.941 1.00 68.88 170 THR A C 1
ATOM 1313 O O . THR A 1 170 ? 44.560 6.774 -40.057 1.00 68.88 170 THR A O 1
ATOM 1316 N N . VAL A 1 171 ? 45.710 5.348 -38.756 1.00 61.44 171 VAL A N 1
ATOM 1317 C CA . VAL A 1 171 ? 45.324 5.934 -37.473 1.00 61.44 171 VAL A CA 1
ATOM 1318 C C . VAL A 1 171 ? 46.588 6.488 -36.844 1.00 61.44 171 VAL A C 1
ATOM 1320 O O . VAL A 1 171 ? 47.504 5.726 -36.535 1.00 61.44 171 VAL A O 1
ATOM 1323 N N . GLN A 1 172 ? 46.645 7.804 -36.653 1.00 70.38 172 GLN A N 1
ATOM 1324 C CA . GLN A 1 172 ? 47.781 8.457 -36.012 1.00 70.38 172 GLN A CA 1
ATOM 1325 C C . GLN A 1 172 ? 47.299 9.226 -34.780 1.00 70.38 172 GLN A C 1
ATOM 1327 O O . GLN A 1 172 ? 46.315 9.965 -34.836 1.00 70.38 172 GLN A O 1
ATOM 1332 N N . GLN A 1 173 ? 47.980 9.021 -33.651 1.00 66.94 173 GLN A N 1
ATOM 1333 C CA . GLN A 1 173 ? 47.737 9.768 -32.419 1.00 66.94 173 GLN A CA 1
ATOM 1334 C C . GLN A 1 173 ? 48.741 10.915 -32.350 1.00 66.94 173 GLN A C 1
ATOM 1336 O O . GLN A 1 173 ? 49.951 10.682 -32.344 1.00 66.94 173 GLN A O 1
ATOM 1341 N N . ILE A 1 174 ? 48.247 12.150 -32.330 1.00 65.56 174 ILE A N 1
ATOM 1342 C CA . ILE A 1 174 ? 49.079 13.354 -32.277 1.00 65.56 174 ILE A CA 1
ATOM 1343 C C . ILE A 1 174 ? 48.929 13.956 -30.873 1.00 65.56 174 ILE A C 1
ATOM 1345 O O . ILE A 1 174 ? 47.789 14.161 -30.439 1.00 65.56 174 ILE A O 1
ATOM 1349 N N . PRO A 1 175 ? 50.030 14.222 -30.142 1.00 66.31 175 PRO A N 1
ATOM 1350 C CA . PRO A 1 175 ? 49.966 14.920 -28.860 1.00 66.31 175 PRO A CA 1
ATOM 1351 C C . PRO A 1 175 ? 49.299 16.286 -29.041 1.00 66.31 175 PRO A C 1
ATOM 1353 O O . PRO A 1 175 ? 49.723 17.066 -29.895 1.00 66.31 175 PRO A O 1
ATOM 1356 N N . THR A 1 176 ? 48.260 16.574 -28.261 1.00 63.31 176 THR A N 1
ATOM 1357 C CA . THR A 1 176 ? 47.698 17.928 -28.192 1.00 63.31 176 THR A CA 1
ATOM 1358 C C . THR A 1 176 ? 48.428 18.673 -27.087 1.00 63.31 176 THR A C 1
ATOM 1360 O O . THR A 1 176 ? 48.327 18.270 -25.929 1.00 63.31 176 THR A O 1
ATOM 1363 N N . MET A 1 177 ? 49.203 19.696 -27.457 1.00 53.75 177 MET A N 1
ATOM 1364 C CA . MET A 1 177 ? 49.736 20.667 -26.496 1.00 53.75 177 MET A CA 1
ATOM 1365 C C . MET A 1 177 ? 48.616 21.543 -25.943 1.00 53.75 177 MET A C 1
ATOM 1367 O O . MET A 1 177 ? 47.694 21.862 -26.729 1.00 53.75 177 MET A O 1
#

Nearest PDB structures (foldseek):
  1fxk-assembly1_B  TM=7.185E-01  e=4.090E+00  Methanothermobacter thermautotrophicus
  2zqm-assembly1_A  TM=5.746E-01  e=5.799E+00  Thermococcus sp. JCM 11816